Protein AF-A0A293MMD2-F1 (afdb_monomer_lite)

InterPro domains:
  IPR019359 CCDC85 family [PF10226] (5-176)
  IPR019359 CCDC85 family [PTHR13546] (6-224)

pLDDT: mean 73.17, std 25.47, range [30.36, 98.81]

Structure (mmCIF, N/CA/C/O backbone):
data_AF-A0A293MMD2-F1
#
_entry.id   AF-A0A293MMD2-F1
#
loop_
_atom_site.group_PDB
_atom_site.id
_atom_site.type_symbol
_atom_site.label_atom_id
_atom_site.label_alt_id
_atom_site.label_comp_id
_atom_site.label_asym_id
_atom_site.label_entity_id
_atom_site.label_seq_id
_atom_site.pdbx_PDB_ins_code
_atom_site.Cartn_x
_atom_site.Cartn_y
_atom_site.Cartn_z
_atom_site.occupancy
_atom_site.B_iso_or_equiv
_atom_site.auth_seq_id
_atom_site.auth_comp_id
_atom_site.auth_asym_id
_atom_site.auth_atom_id
_atom_site.pdbx_PDB_model_num
ATOM 1 N N . MET A 1 1 ? -46.384 13.472 63.138 1.00 40.94 1 MET A N 1
ATOM 2 C CA . MET A 1 1 ? -45.909 13.696 64.519 1.00 40.94 1 MET A CA 1
ATOM 3 C C . MET A 1 1 ? -46.322 12.490 65.340 1.00 40.94 1 MET A C 1
ATOM 5 O O . MET A 1 1 ? -47.515 12.234 65.428 1.00 40.94 1 MET A O 1
ATOM 9 N N . ALA A 1 2 ? -45.366 11.696 65.828 1.00 53.41 2 ALA A N 1
ATOM 10 C CA . ALA A 1 2 ? -45.675 10.599 66.744 1.00 53.41 2 ALA A CA 1
ATOM 11 C C . ALA A 1 2 ? -46.251 11.194 68.038 1.00 53.41 2 ALA A C 1
ATOM 13 O O . ALA A 1 2 ? -45.754 12.218 68.508 1.00 53.41 2 ALA A O 1
ATOM 14 N N . ALA A 1 3 ? -47.319 10.601 68.575 1.00 58.88 3 ALA A N 1
ATOM 15 C CA . ALA A 1 3 ? -47.854 11.018 69.867 1.00 58.88 3 ALA A CA 1
ATOM 16 C C . ALA A 1 3 ? -46.758 10.856 70.943 1.00 58.88 3 ALA A C 1
ATOM 18 O O . ALA A 1 3 ? -46.019 9.867 70.876 1.00 58.88 3 ALA A O 1
ATOM 19 N N . PRO A 1 4 ? -46.624 11.793 71.901 1.00 69.12 4 PRO A N 1
ATOM 20 C CA . PRO A 1 4 ? -45.629 11.684 72.963 1.00 69.12 4 PRO A CA 1
ATOM 21 C C . PRO A 1 4 ? -45.797 10.351 73.691 1.00 69.12 4 PRO A C 1
ATOM 23 O O . PRO A 1 4 ? -46.925 9.963 74.007 1.00 69.12 4 PRO A O 1
ATOM 26 N N . ARG A 1 5 ? -44.693 9.631 73.922 1.00 71.56 5 ARG A N 1
ATOM 27 C CA . ARG A 1 5 ? -44.738 8.450 74.788 1.00 71.56 5 ARG A CA 1
ATOM 28 C C . ARG A 1 5 ? -45.092 8.932 76.203 1.00 71.56 5 ARG A C 1
ATOM 30 O O . ARG A 1 5 ? -44.445 9.873 76.661 1.00 71.56 5 ARG A O 1
ATOM 37 N N . PRO A 1 6 ? -46.099 8.340 76.859 1.00 74.00 6 PRO A N 1
ATOM 38 C CA . PRO A 1 6 ? -46.444 8.680 78.229 1.00 74.00 6 PRO A CA 1
ATOM 39 C C . PRO A 1 6 ? -45.255 8.349 79.129 1.00 74.00 6 PRO A C 1
ATOM 41 O O . PRO A 1 6 ? -44.526 7.387 78.871 1.00 74.00 6 PRO A O 1
ATOM 44 N N . SER A 1 7 ? -45.026 9.187 80.134 1.00 80.19 7 SER A N 1
ATOM 45 C CA . SER A 1 7 ? -43.928 8.995 81.081 1.00 80.19 7 SER A CA 1
ATOM 46 C C . SER A 1 7 ? -44.187 7.791 81.993 1.00 80.19 7 SER A C 1
ATOM 48 O O . SER A 1 7 ? -45.337 7.411 82.219 1.00 80.19 7 SER A O 1
ATOM 50 N N . ASP A 1 8 ? -43.129 7.194 82.545 1.00 80.06 8 ASP A N 1
ATOM 51 C CA . ASP A 1 8 ? -43.247 6.000 83.397 1.00 80.06 8 ASP A CA 1
ATOM 52 C C . ASP A 1 8 ? -44.170 6.231 84.614 1.00 80.06 8 ASP A C 1
ATOM 54 O O . ASP A 1 8 ? -44.918 5.335 85.005 1.00 80.06 8 ASP A O 1
ATOM 58 N N . GLU A 1 9 ? -44.198 7.451 85.170 1.00 79.44 9 GLU A N 1
ATOM 59 C CA . GLU A 1 9 ? -45.125 7.822 86.252 1.00 79.44 9 GLU A CA 1
ATOM 60 C C . GLU A 1 9 ? -46.596 7.900 85.806 1.00 79.44 9 GLU A C 1
ATOM 62 O O . GLU A 1 9 ? -47.493 7.526 86.565 1.00 79.44 9 GLU A O 1
ATOM 67 N N . GLU A 1 10 ? -46.867 8.364 84.583 1.00 78.12 10 GLU A N 1
ATOM 68 C CA . GLU A 1 10 ? -48.221 8.408 84.013 1.00 78.12 10 GLU A CA 1
ATOM 69 C C . GLU A 1 10 ? -48.728 7.005 83.662 1.00 78.12 10 GLU A C 1
ATOM 71 O O . GLU A 1 10 ? -49.920 6.721 83.814 1.00 78.12 10 GLU A O 1
ATOM 76 N N . LEU A 1 11 ? -47.828 6.105 83.253 1.00 78.00 11 LEU A N 1
ATOM 77 C CA . LEU A 1 11 ? -48.140 4.701 82.985 1.00 78.00 11 LEU A CA 1
ATOM 78 C C . LEU A 1 11 ? -48.548 3.946 84.259 1.00 78.00 11 LEU A C 1
ATOM 80 O O . LEU A 1 11 ? -49.488 3.158 84.246 1.00 78.00 11 LEU A O 1
ATOM 84 N N . LEU A 1 12 ? -47.860 4.210 85.373 1.00 79.88 12 LEU A N 1
ATOM 85 C CA . LEU A 1 12 ? -48.124 3.560 86.662 1.00 79.88 12 LEU A CA 1
ATOM 86 C C . LEU A 1 12 ? -49.456 3.989 87.298 1.00 79.88 12 LEU A C 1
ATOM 88 O O . LEU A 1 12 ? -50.025 3.235 88.086 1.00 79.88 12 LEU A O 1
ATOM 92 N N . ARG A 1 13 ? -49.956 5.192 86.981 1.00 84.12 13 ARG A N 1
ATOM 93 C CA . ARG A 1 13 ? -51.232 5.722 87.503 1.00 84.12 13 ARG A CA 1
ATOM 94 C C . ARG A 1 13 ? -52.438 5.443 86.605 1.00 84.12 13 ARG A C 1
ATOM 96 O O . ARG A 1 13 ? -53.563 5.727 87.017 1.00 84.12 13 ARG A O 1
ATOM 103 N N . SER A 1 14 ? -52.232 4.932 85.393 1.00 82.31 14 SER A N 1
ATOM 104 C CA . SER A 1 14 ? -53.311 4.736 84.424 1.00 82.31 14 SER A CA 1
ATOM 105 C C . SER A 1 14 ? -54.013 3.378 84.590 1.00 82.31 14 SER A C 1
ATOM 107 O O . SER A 1 14 ? -53.415 2.398 85.040 1.00 82.31 14 SER A O 1
ATOM 109 N N . PRO A 1 15 ? -55.313 3.291 84.253 1.00 87.19 15 PRO A N 1
ATOM 110 C CA . PRO A 1 15 ? -56.065 2.051 84.358 1.00 87.19 15 PRO A CA 1
ATOM 111 C C . PRO A 1 15 ? -55.555 1.002 83.347 1.00 87.19 15 PRO A C 1
ATOM 113 O O . PRO A 1 15 ? -55.168 1.357 82.227 1.00 87.19 15 PRO A O 1
ATOM 116 N N . PRO A 1 16 ? -55.617 -0.304 83.677 1.00 86.81 16 PRO A N 1
ATOM 117 C CA . PRO A 1 16 ? -55.062 -1.376 82.843 1.00 86.81 16 PRO A CA 1
ATOM 118 C C . PRO A 1 16 ? -55.540 -1.360 81.382 1.00 86.81 16 PRO A C 1
ATOM 120 O O . PRO A 1 16 ? -54.784 -1.704 80.474 1.00 86.81 16 PRO A O 1
ATOM 123 N N . GLN A 1 17 ? -56.785 -0.939 81.128 1.00 89.06 17 GLN A N 1
ATOM 124 C CA . GLN A 1 17 ? -57.348 -0.878 79.778 1.00 89.06 17 GLN A CA 1
ATOM 125 C C . GLN A 1 17 ? -56.687 0.192 78.902 1.00 89.06 17 GLN A C 1
ATOM 127 O O . GLN A 1 17 ? -56.569 -0.006 77.694 1.00 89.06 17 GLN A O 1
ATOM 132 N N . GLU A 1 18 ? -56.269 1.323 79.472 1.00 85.94 18 GLU A N 1
ATOM 133 C CA . GLU A 1 18 ? -55.553 2.352 78.715 1.00 85.94 18 GLU A CA 1
ATOM 134 C C . GLU A 1 18 ? -54.151 1.870 78.371 1.00 85.94 18 GLU A C 1
ATOM 136 O O . GLU A 1 18 ? -53.753 1.942 77.210 1.00 85.94 18 GLU A O 1
ATOM 141 N N . MET A 1 19 ? -53.452 1.278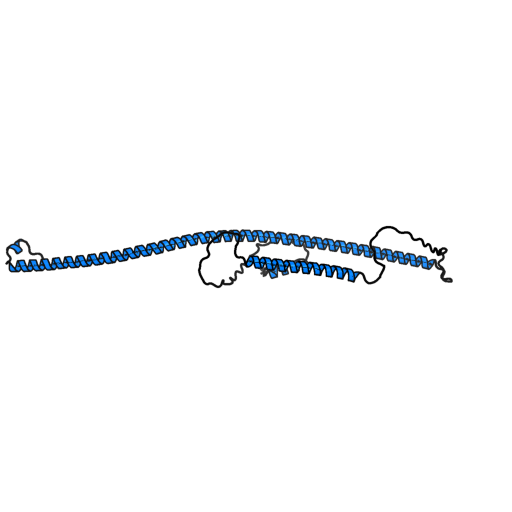 79.337 1.00 84.25 19 MET A N 1
ATOM 142 C CA . MET A 1 19 ? -52.116 0.715 79.154 1.00 84.25 19 MET A CA 1
ATOM 143 C C . MET A 1 19 ? -52.080 -0.334 78.024 1.00 84.25 19 MET A C 1
ATOM 145 O O . MET A 1 19 ? -51.191 -0.300 77.173 1.00 84.25 19 MET A O 1
ATOM 149 N N . LEU A 1 20 ? -53.111 -1.185 77.924 1.00 89.06 20 LEU A N 1
ATOM 150 C CA . LEU A 1 20 ? -53.289 -2.126 76.808 1.00 89.06 20 LEU A CA 1
ATOM 151 C C . LEU A 1 20 ? -53.502 -1.431 75.451 1.00 89.06 20 LEU A C 1
ATOM 153 O O . LEU A 1 20 ? -52.976 -1.888 74.438 1.00 89.06 20 LEU A O 1
ATOM 157 N N . ARG A 1 21 ? -54.239 -0.311 75.395 1.00 89.56 21 ARG A N 1
ATOM 158 C CA . ARG A 1 21 ? -54.405 0.461 74.146 1.00 89.56 21 ARG A CA 1
ATOM 159 C C . ARG A 1 21 ? -53.087 1.083 73.689 1.00 89.56 21 ARG A C 1
ATOM 161 O O . ARG A 1 21 ? -52.803 1.074 72.492 1.00 89.56 21 ARG A O 1
ATOM 168 N N . TRP A 1 22 ? -52.292 1.616 74.619 1.00 88.75 22 TRP A N 1
ATOM 169 C CA . TRP A 1 22 ? -50.961 2.152 74.319 1.00 88.75 22 TRP A CA 1
ATOM 170 C C . TRP A 1 22 ? -50.009 1.055 73.843 1.00 88.75 22 TRP A C 1
ATOM 172 O O . TRP A 1 22 ? -49.315 1.269 72.850 1.00 88.75 22 TRP A O 1
ATOM 182 N N . LEU A 1 23 ? -50.038 -0.122 74.479 1.00 88.81 23 LEU A N 1
ATOM 183 C CA . LEU A 1 23 ? -49.269 -1.295 74.058 1.00 88.81 23 LEU A CA 1
ATOM 184 C C . LEU A 1 23 ? -49.627 -1.708 72.625 1.00 88.81 23 LEU A C 1
ATOM 186 O O . LEU A 1 23 ? -48.752 -1.699 71.767 1.00 88.81 23 LEU A O 1
ATOM 190 N N . HIS A 1 24 ? -50.906 -1.966 72.328 1.00 92.69 24 HIS A N 1
ATOM 191 C CA . HIS A 1 24 ? -51.331 -2.361 70.979 1.00 92.69 24 HIS A CA 1
ATOM 192 C C . HIS A 1 24 ? -50.992 -1.299 69.923 1.00 92.69 24 HIS A C 1
ATOM 194 O O . HIS A 1 24 ? -50.618 -1.627 68.798 1.00 92.69 24 HIS A O 1
ATOM 200 N N . LYS A 1 25 ? -51.096 -0.007 70.268 1.00 91.44 25 LYS A N 1
ATOM 201 C CA . LYS A 1 25 ? -50.702 1.085 69.368 1.00 91.44 25 LYS A CA 1
ATOM 202 C C . LYS A 1 25 ? -49.192 1.098 69.123 1.00 91.44 25 LYS A C 1
ATOM 204 O O . LYS A 1 25 ? -48.770 1.285 67.985 1.00 91.44 25 LYS A O 1
ATOM 209 N N . ALA A 1 26 ? -48.387 0.893 70.164 1.00 89.62 26 ALA A N 1
ATOM 210 C CA . ALA A 1 26 ? -46.936 0.805 70.049 1.00 89.62 26 ALA A CA 1
ATOM 211 C C . ALA A 1 26 ? -46.501 -0.434 69.250 1.00 89.62 26 ALA A C 1
ATOM 213 O O . ALA A 1 26 ? -45.615 -0.322 68.410 1.00 89.62 26 ALA A O 1
ATOM 214 N N . GLU A 1 27 ? -47.147 -1.584 69.451 1.00 94.50 27 GLU A N 1
ATOM 215 C CA . GLU A 1 27 ? -46.925 -2.809 68.672 1.00 94.50 27 GLU A CA 1
ATOM 216 C C . GLU A 1 27 ? -47.276 -2.612 67.193 1.00 94.50 27 GLU A C 1
ATOM 218 O O . GLU A 1 27 ? -46.492 -2.989 66.323 1.00 94.50 27 GLU A O 1
ATOM 223 N N . ALA A 1 28 ? -48.400 -1.952 66.892 1.00 94.31 28 ALA A N 1
ATOM 224 C CA . ALA A 1 28 ? -48.796 -1.632 65.522 1.00 94.31 28 ALA A CA 1
ATOM 225 C C . ALA A 1 28 ? -47.815 -0.663 64.834 1.00 94.31 28 ALA A C 1
ATOM 227 O O . ALA A 1 28 ? -47.444 -0.873 63.679 1.00 94.31 28 ALA A O 1
ATOM 228 N N . GLU A 1 29 ? -47.357 0.378 65.538 1.00 93.75 29 GLU A N 1
ATOM 229 C CA . GLU A 1 29 ? -46.327 1.301 65.039 1.00 93.75 29 GLU A CA 1
ATOM 230 C C . GLU A 1 29 ? -44.986 0.581 64.819 1.00 93.75 29 GLU A C 1
ATOM 232 O O . GLU A 1 29 ? -44.337 0.794 63.796 1.00 93.75 29 GLU A O 1
ATOM 237 N N . ASN A 1 30 ? -44.583 -0.312 65.728 1.00 95.19 30 ASN A N 1
ATOM 238 C CA . ASN A 1 30 ? -43.344 -1.083 65.605 1.00 95.19 30 ASN A CA 1
ATOM 239 C C . ASN A 1 30 ? -43.403 -2.055 64.413 1.00 95.19 30 ASN A C 1
ATOM 241 O O . ASN A 1 30 ? -42.480 -2.103 63.600 1.00 95.19 30 ASN A O 1
ATOM 245 N N . LEU A 1 31 ? -44.537 -2.744 64.235 1.00 95.81 31 LEU A N 1
ATOM 246 C CA . LEU A 1 31 ? -44.784 -3.596 63.072 1.00 95.81 31 LEU A CA 1
ATOM 247 C C . LEU A 1 31 ? -44.725 -2.790 61.768 1.00 95.81 31 LEU A C 1
ATOM 249 O O . LEU A 1 31 ? -44.081 -3.215 60.810 1.00 95.81 31 LEU A O 1
ATOM 253 N N . LYS A 1 32 ? -45.337 -1.601 61.740 1.00 95.94 32 LYS A N 1
ATOM 254 C CA . LYS A 1 32 ? -45.291 -0.703 60.582 1.00 95.94 32 LYS A CA 1
ATOM 255 C C . LYS A 1 32 ? -43.860 -0.271 60.256 1.00 95.94 32 LYS A C 1
ATOM 257 O O . LYS A 1 32 ? -43.449 -0.386 59.106 1.00 95.94 32 LYS A O 1
ATOM 262 N N . VAL A 1 33 ? -43.083 0.164 61.250 1.00 96.12 33 VAL A N 1
ATOM 263 C CA . VAL A 1 33 ? -41.674 0.551 61.055 1.00 96.12 33 VAL A CA 1
ATOM 264 C C . VAL A 1 33 ? -40.847 -0.626 60.535 1.00 96.12 33 VAL A C 1
ATOM 266 O O . VAL A 1 33 ? -40.056 -0.448 59.609 1.00 96.12 33 VAL A O 1
ATOM 269 N N . MET A 1 34 ? -41.052 -1.836 61.065 1.00 96.06 34 MET A N 1
ATOM 270 C CA . MET A 1 34 ? -40.409 -3.046 60.543 1.00 96.06 34 MET A CA 1
ATOM 271 C C . MET A 1 34 ? -40.773 -3.310 59.076 1.00 96.06 34 MET A C 1
ATOM 273 O O . MET A 1 34 ? -39.891 -3.622 58.272 1.00 96.06 34 MET A O 1
ATOM 277 N N . MET A 1 35 ? -42.049 -3.175 58.707 1.00 96.56 35 MET A N 1
ATOM 278 C CA . MET A 1 35 ? -42.507 -3.361 57.327 1.00 96.56 35 MET A CA 1
ATOM 279 C C . MET A 1 35 ? -41.923 -2.304 56.382 1.00 96.56 35 MET A C 1
ATOM 281 O O . MET A 1 35 ? -41.425 -2.661 55.310 1.00 96.56 35 MET A O 1
ATOM 285 N N . ASP A 1 36 ? -41.926 -1.034 56.791 1.00 96.81 36 ASP A N 1
ATOM 286 C CA . ASP A 1 36 ? -41.368 0.088 56.031 1.00 96.81 36 ASP A CA 1
ATOM 287 C C . ASP A 1 36 ? -39.849 -0.073 55.849 1.00 96.81 36 ASP A C 1
ATOM 289 O O . ASP A 1 36 ? -39.329 0.093 54.742 1.00 96.81 36 ASP A O 1
ATOM 293 N N . HIS A 1 37 ? -39.132 -0.492 56.897 1.00 97.44 37 HIS A N 1
ATOM 294 C CA . HIS A 1 37 ? -37.705 -0.808 56.818 1.00 97.44 37 HIS A CA 1
ATOM 295 C C . HIS A 1 37 ? -37.434 -1.984 55.867 1.00 97.44 37 HIS A C 1
ATOM 297 O O . HIS A 1 37 ? -36.556 -1.902 55.007 1.00 97.44 37 HIS A O 1
ATOM 303 N N . GLY A 1 38 ? -38.225 -3.059 55.950 1.00 97.50 38 GLY A N 1
ATOM 304 C CA . GLY A 1 38 ? -38.121 -4.198 55.037 1.00 97.50 38 GLY A CA 1
ATOM 305 C C . GLY A 1 38 ? -38.420 -3.828 53.579 1.00 97.50 38 GLY A C 1
ATOM 306 O O . GLY A 1 38 ? -37.786 -4.351 52.660 1.00 97.50 38 GLY A O 1
ATOM 307 N N . ALA A 1 39 ? -39.360 -2.911 53.340 1.00 97.50 39 ALA A N 1
ATOM 308 C CA . ALA A 1 39 ? -39.636 -2.370 52.011 1.00 97.50 39 ALA A CA 1
ATOM 309 C C . ALA A 1 39 ? -38.473 -1.514 51.489 1.00 97.50 39 ALA A C 1
ATOM 311 O O . ALA A 1 39 ? -38.038 -1.709 50.352 1.00 97.50 39 ALA A O 1
ATOM 312 N N . MET A 1 40 ? -37.921 -0.637 52.331 1.00 97.94 40 MET A N 1
ATOM 313 C CA . MET A 1 40 ? -36.757 0.183 51.996 1.00 97.94 40 MET A CA 1
ATOM 314 C C . MET A 1 40 ? -35.540 -0.683 51.651 1.00 97.94 40 MET A C 1
ATOM 316 O O . MET A 1 40 ? -34.911 -0.466 50.618 1.00 97.94 40 MET A O 1
ATOM 320 N N . MET A 1 41 ? -35.244 -1.707 52.455 1.00 98.06 41 MET A N 1
ATOM 321 C CA . MET A 1 41 ? -34.119 -2.615 52.205 1.00 98.06 41 MET A CA 1
ATOM 322 C C . MET A 1 41 ? -34.276 -3.390 50.894 1.00 98.06 41 MET A C 1
ATOM 324 O O . MET A 1 41 ? -33.311 -3.533 50.141 1.00 98.06 41 MET A O 1
ATOM 328 N N . ARG A 1 42 ? -35.493 -3.844 50.565 1.00 98.19 42 ARG A N 1
ATOM 329 C CA . ARG A 1 42 ? -35.767 -4.473 49.263 1.00 98.19 42 ARG A CA 1
ATOM 330 C C . ARG A 1 42 ? -35.515 -3.514 48.101 1.00 98.19 42 ARG A C 1
ATOM 332 O O . ARG A 1 42 ? -34.924 -3.925 47.105 1.00 98.19 42 ARG A O 1
ATOM 339 N N . GLU A 1 43 ? -35.913 -2.252 48.228 1.00 97.94 43 GLU A N 1
ATOM 340 C CA . GLU A 1 43 ? -35.687 -1.244 47.188 1.00 97.94 43 GLU A CA 1
ATOM 341 C C . GLU A 1 43 ? -34.201 -0.890 47.028 1.00 97.94 43 GLU A C 1
ATOM 343 O O . GLU A 1 43 ? -33.712 -0.810 45.900 1.00 97.94 43 GLU A O 1
ATOM 348 N N . VAL A 1 44 ? -33.457 -0.747 48.130 1.00 98.19 44 VAL A N 1
ATOM 349 C CA . VAL A 1 44 ? -31.999 -0.537 48.097 1.00 98.19 44 VAL A CA 1
ATOM 350 C C . VAL A 1 44 ? -31.309 -1.703 47.391 1.00 98.19 44 VAL A C 1
ATOM 352 O O . VAL A 1 44 ? -30.520 -1.480 46.473 1.00 98.19 44 VAL A O 1
ATOM 355 N N . ASN A 1 45 ? -31.659 -2.943 47.740 1.00 98.38 45 ASN A N 1
ATOM 356 C CA . ASN A 1 45 ? -31.108 -4.131 47.088 1.00 98.38 45 ASN A CA 1
ATOM 357 C C . ASN A 1 45 ? -31.457 -4.184 45.596 1.00 98.38 45 ASN A C 1
ATOM 359 O O . ASN A 1 45 ? -30.600 -4.517 44.778 1.00 98.38 45 ASN A O 1
ATOM 363 N N . ARG A 1 46 ? -32.685 -3.810 45.217 1.00 98.44 46 ARG A N 1
ATOM 364 C CA . ARG A 1 46 ? -33.100 -3.744 43.809 1.00 98.44 46 ARG A CA 1
ATOM 365 C C . ARG A 1 46 ? -32.256 -2.738 43.025 1.00 98.44 46 ARG A C 1
ATOM 367 O O . ARG A 1 46 ? -31.749 -3.079 41.960 1.00 98.44 46 ARG A O 1
ATOM 374 N N . ARG A 1 47 ? -32.064 -1.524 43.551 1.00 98.44 47 ARG A N 1
ATOM 375 C CA . ARG A 1 47 ? -31.226 -0.491 42.910 1.00 98.44 47 ARG A CA 1
ATOM 376 C C . ARG A 1 47 ? -29.762 -0.906 42.830 1.00 98.44 47 ARG A C 1
ATOM 378 O O . ARG A 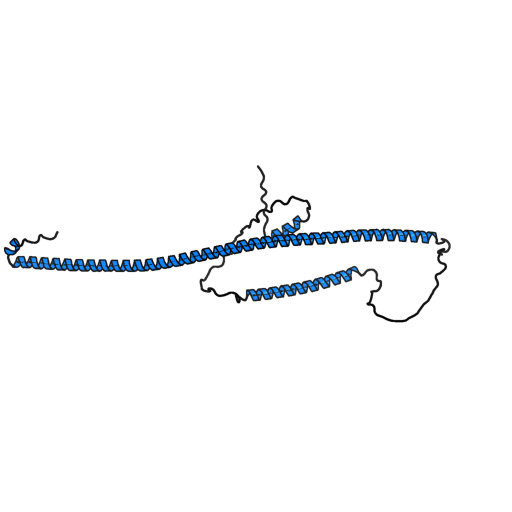1 47 ? -29.142 -0.735 41.786 1.00 98.44 47 ARG A O 1
ATOM 385 N N . MET A 1 48 ? -29.238 -1.510 43.896 1.00 98.50 48 MET A N 1
ATOM 386 C CA . MET A 1 48 ? -27.880 -2.052 43.924 1.00 98.50 48 MET A CA 1
ATOM 387 C C . MET A 1 48 ? -27.666 -3.063 42.792 1.00 98.50 48 MET A C 1
ATOM 389 O O . MET A 1 48 ? -26.683 -2.969 42.064 1.00 98.50 48 MET A O 1
ATOM 393 N N . GLN A 1 49 ? -28.606 -3.994 42.592 1.00 98.44 49 GLN A N 1
ATOM 394 C CA . GLN A 1 49 ? -28.513 -4.981 41.512 1.00 98.44 49 GLN A CA 1
ATOM 395 C C . GLN A 1 49 ? -28.526 -4.331 40.125 1.00 98.44 49 GLN A C 1
ATOM 397 O O . GLN A 1 49 ? -27.736 -4.722 39.269 1.00 98.44 49 GLN A O 1
ATOM 402 N N . VAL A 1 50 ? -29.359 -3.308 39.907 1.00 98.44 50 VAL A N 1
ATOM 403 C CA . VAL A 1 50 ? -29.372 -2.559 38.638 1.00 98.44 50 VAL A CA 1
ATOM 404 C C . VAL A 1 50 ? -28.014 -1.905 38.374 1.00 98.44 50 VAL A C 1
ATOM 406 O O . VAL A 1 50 ? -27.447 -2.110 37.303 1.00 98.44 50 VAL A O 1
ATOM 409 N N . HIS A 1 51 ? -27.445 -1.198 39.354 1.00 98.50 51 HIS A N 1
ATOM 410 C CA . HIS A 1 51 ? -26.131 -0.566 39.196 1.00 98.50 51 HIS A CA 1
ATOM 411 C C . HIS A 1 51 ? -25.009 -1.582 38.970 1.00 98.50 51 HIS A C 1
ATOM 413 O O . HIS A 1 51 ? -24.110 -1.337 38.171 1.00 98.50 51 HIS A O 1
ATOM 419 N N . LEU A 1 52 ? -25.062 -2.751 39.616 1.00 98.69 52 LEU A N 1
ATOM 420 C CA . LEU A 1 52 ? -24.092 -3.818 39.361 1.00 98.69 52 LEU A CA 1
ATOM 421 C C . LEU A 1 52 ? -24.164 -4.332 37.919 1.00 98.69 52 LEU A C 1
ATOM 423 O O . LEU A 1 52 ? -23.120 -4.605 37.325 1.00 98.69 52 LEU A O 1
ATOM 427 N N . MET A 1 53 ? -25.364 -4.452 37.346 1.00 98.44 53 MET A N 1
ATOM 428 C CA . MET A 1 53 ? -25.525 -4.846 35.943 1.00 98.44 53 MET A CA 1
ATOM 429 C C . MET A 1 53 ? -25.024 -3.763 34.989 1.00 98.44 53 MET A C 1
ATOM 431 O O . MET A 1 53 ? -24.331 -4.074 34.023 1.00 98.44 53 MET A O 1
ATOM 435 N N . GLU A 1 54 ? -25.299 -2.498 35.291 1.00 98.50 54 GLU A N 1
ATOM 436 C CA . GLU A 1 54 ? -24.807 -1.365 34.509 1.00 98.50 54 GLU A CA 1
ATOM 437 C C . GLU A 1 54 ? -23.274 -1.293 34.519 1.00 98.50 54 GLU A C 1
ATOM 439 O O . GLU A 1 54 ? -22.656 -1.184 33.464 1.00 98.50 54 GLU A O 1
ATOM 444 N N . ILE A 1 55 ? -22.640 -1.469 35.685 1.00 98.62 55 ILE A N 1
ATOM 445 C CA . ILE A 1 55 ? -21.175 -1.521 35.804 1.00 98.62 55 ILE A CA 1
ATOM 446 C C . ILE A 1 55 ? -20.591 -2.649 34.945 1.00 98.62 55 ILE A C 1
ATOM 448 O O . ILE A 1 55 ? -19.564 -2.451 34.298 1.00 98.62 55 ILE A O 1
ATOM 452 N N . ARG A 1 56 ? -21.221 -3.830 34.924 1.00 98.69 56 ARG A N 1
ATOM 453 C CA . ARG A 1 56 ? -20.766 -4.956 34.088 1.00 98.69 56 ARG A CA 1
ATOM 454 C C . ARG A 1 56 ? -20.885 -4.630 32.600 1.00 98.69 56 ARG A C 1
ATOM 456 O O . ARG A 1 56 ? -19.906 -4.779 31.879 1.00 98.69 56 ARG A O 1
ATOM 463 N N . SER A 1 57 ? -22.027 -4.099 32.168 1.00 98.56 57 SER A N 1
ATOM 464 C CA . SER A 1 57 ? -22.245 -3.712 30.770 1.00 98.56 57 SER A CA 1
ATOM 465 C C . SER A 1 57 ? -21.278 -2.613 30.312 1.00 98.56 57 SER A C 1
ATOM 467 O O . SER A 1 57 ? -20.687 -2.713 29.238 1.00 98.56 57 SER A O 1
ATOM 469 N N . LEU A 1 58 ? -21.034 -1.596 31.145 1.00 98.69 58 LEU A N 1
ATOM 470 C CA . LEU A 1 58 ? -20.067 -0.538 30.840 1.00 98.69 58 LEU A CA 1
ATOM 471 C C . LEU A 1 58 ? -18.633 -1.072 30.736 1.00 98.69 58 LEU A C 1
ATOM 473 O O . LEU A 1 58 ? -17.871 -0.595 29.896 1.00 98.69 58 LEU A O 1
ATOM 477 N N . ARG A 1 59 ? -18.261 -2.071 31.547 1.00 98.62 59 ARG A N 1
ATOM 478 C CA . ARG A 1 59 ? -16.955 -2.739 31.426 1.00 98.62 59 ARG A CA 1
ATOM 479 C C . ARG A 1 59 ? -16.809 -3.452 30.085 1.00 98.62 59 ARG A C 1
ATOM 481 O O . ARG A 1 59 ? -15.806 -3.231 29.419 1.00 98.62 59 ARG A O 1
ATOM 488 N N . GLU A 1 60 ? -17.814 -4.211 29.655 1.00 98.69 60 GLU A N 1
ATOM 489 C CA . GLU A 1 60 ? -17.795 -4.908 28.359 1.00 98.69 60 GLU A CA 1
ATOM 490 C C . GLU A 1 60 ? -17.660 -3.933 27.178 1.00 98.69 60 GLU A C 1
ATOM 492 O O . GLU A 1 60 ? -16.882 -4.165 26.248 1.00 98.69 60 GLU A O 1
ATOM 497 N N . VAL A 1 61 ? -18.385 -2.809 27.221 1.00 98.62 61 VAL A N 1
ATOM 498 C CA . VAL A 1 61 ? -18.275 -1.754 26.202 1.00 98.62 61 VAL A CA 1
ATOM 499 C C . VAL A 1 61 ? -16.879 -1.136 26.207 1.00 98.62 61 VAL A C 1
ATOM 501 O O . VAL A 1 61 ? -16.294 -0.943 25.144 1.00 98.62 61 VAL A O 1
ATOM 504 N N . ASN A 1 62 ? -16.321 -0.851 27.383 1.00 98.69 62 ASN A N 1
ATOM 505 C CA . ASN A 1 62 ? -14.984 -0.277 27.497 1.00 98.69 62 ASN A CA 1
ATOM 506 C C . ASN A 1 62 ? -13.899 -1.234 26.976 1.00 98.69 62 ASN A C 1
ATOM 508 O O . ASN A 1 62 ? -13.040 -0.818 26.206 1.00 98.69 62 ASN A O 1
ATOM 512 N N . GLU A 1 63 ? -13.965 -2.521 27.320 1.00 98.75 63 GLU A N 1
ATOM 513 C CA . GLU A 1 63 ? -13.050 -3.545 26.793 1.00 98.75 63 GLU A CA 1
ATOM 514 C C . GLU A 1 63 ? -13.141 -3.656 25.268 1.00 98.75 63 GLU A C 1
ATOM 516 O O . GLU A 1 63 ? -12.129 -3.808 24.582 1.00 98.75 63 GLU A O 1
ATOM 521 N N . ARG A 1 64 ? -14.351 -3.538 24.711 1.00 98.69 64 ARG A N 1
ATOM 522 C CA . ARG A 1 64 ? -14.536 -3.494 23.261 1.00 98.69 64 ARG A CA 1
ATOM 523 C C . ARG A 1 64 ? -13.890 -2.266 22.634 1.00 98.69 64 ARG A C 1
ATOM 525 O O . ARG A 1 64 ? -13.159 -2.417 21.666 1.00 98.69 64 ARG A O 1
ATOM 532 N N . LEU A 1 65 ? -14.108 -1.083 23.200 1.00 98.81 65 LEU A N 1
ATOM 533 C CA . LEU A 1 65 ? -13.482 0.146 22.710 1.00 98.81 65 LEU A CA 1
ATOM 534 C C . LEU A 1 65 ? -11.955 0.106 22.819 1.00 98.81 65 LEU A C 1
ATOM 536 O O . LEU A 1 65 ? -11.269 0.674 21.972 1.00 98.81 65 LEU A O 1
ATOM 540 N N . GLN A 1 66 ? -11.412 -0.562 23.838 1.00 98.81 66 GLN A N 1
ATOM 541 C CA . GLN A 1 66 ? -9.972 -0.771 23.976 1.00 98.81 66 GLN A CA 1
ATOM 542 C C . GLN A 1 66 ? -9.418 -1.659 22.860 1.00 98.81 66 GLN A C 1
ATOM 544 O O . GLN A 1 66 ? -8.424 -1.273 22.251 1.00 98.81 66 GLN A O 1
ATOM 549 N N . ARG A 1 67 ? -10.090 -2.774 22.542 1.00 98.69 67 ARG A N 1
ATOM 550 C CA . ARG A 1 67 ? -9.731 -3.628 21.396 1.00 98.69 67 ARG A CA 1
ATOM 551 C C . ARG A 1 67 ? -9.813 -2.868 20.076 1.00 98.69 67 ARG A C 1
ATOM 553 O O . ARG A 1 67 ? -8.836 -2.837 19.343 1.00 98.69 67 ARG A O 1
ATOM 560 N N . ASP A 1 68 ? -10.916 -2.162 19.829 1.00 98.69 68 ASP A N 1
ATOM 561 C CA . ASP A 1 68 ? -11.080 -1.350 18.616 1.00 98.69 68 ASP A CA 1
ATOM 562 C C . ASP A 1 68 ? -9.979 -0.266 18.527 1.00 98.69 68 ASP A C 1
ATOM 564 O O . ASP A 1 68 ? -9.459 0.033 17.455 1.00 98.69 68 ASP A O 1
ATOM 568 N N . SER A 1 69 ? -9.571 0.314 19.662 1.00 98.69 69 SER A N 1
ATOM 569 C CA . SER A 1 69 ? -8.477 1.296 19.716 1.00 98.69 69 SER A CA 1
ATOM 570 C C . SER A 1 69 ? -7.106 0.684 19.428 1.00 98.69 69 SER A C 1
ATOM 572 O O . SER A 1 69 ? -6.246 1.370 18.876 1.00 98.69 69 SER A O 1
ATOM 574 N N . GLU A 1 70 ? -6.874 -0.563 19.829 1.00 98.75 70 GLU A N 1
ATOM 575 C CA . GLU A 1 70 ? -5.654 -1.310 19.517 1.00 98.75 70 GLU A CA 1
ATOM 576 C C . GLU A 1 70 ? -5.608 -1.673 18.029 1.00 98.75 70 GLU A C 1
ATOM 578 O O . GLU A 1 70 ? -4.651 -1.307 17.350 1.00 98.75 70 GLU A O 1
ATOM 583 N N . GLU A 1 71 ? -6.701 -2.210 17.483 1.00 98.62 71 GLU A N 1
ATOM 584 C CA . GLU A 1 71 ? -6.835 -2.502 16.049 1.00 98.62 71 GLU A CA 1
ATOM 585 C C . GLU A 1 71 ? -6.617 -1.251 15.181 1.00 98.62 71 GLU A C 1
ATOM 587 O O . GLU A 1 71 ? -5.947 -1.301 14.148 1.00 98.62 71 GLU A O 1
ATOM 592 N N . LEU A 1 72 ? -7.130 -0.090 15.609 1.00 98.75 72 LEU A N 1
ATOM 593 C CA . LEU A 1 72 ? -6.889 1.174 14.909 1.00 98.75 72 LEU A CA 1
ATOM 594 C C . LEU A 1 72 ? -5.410 1.585 14.926 1.00 98.75 72 LEU A C 1
ATOM 596 O O . LEU A 1 72 ? -4.937 2.164 13.944 1.00 98.75 72 LEU A O 1
ATOM 600 N N . ARG A 1 73 ? -4.670 1.301 16.005 1.00 98.62 73 ARG A N 1
ATOM 601 C CA . ARG A 1 73 ? -3.226 1.586 16.073 1.00 98.62 73 ARG A CA 1
ATOM 602 C C . ARG A 1 73 ? -2.452 0.676 15.129 1.00 98.62 73 ARG A C 1
ATOM 604 O O . ARG A 1 73 ? -1.611 1.177 14.385 1.00 98.62 73 ARG A O 1
ATOM 611 N N . ASP A 1 74 ? -2.786 -0.608 15.093 1.00 98.62 74 ASP A N 1
ATOM 612 C CA . ASP A 1 74 ? -2.156 -1.573 14.190 1.00 98.62 74 ASP A CA 1
ATOM 613 C C . ASP A 1 74 ? -2.416 -1.216 12.725 1.00 98.62 74 ASP A C 1
ATOM 615 O O . ASP A 1 74 ? -1.496 -1.197 11.901 1.00 98.62 74 ASP A O 1
ATOM 619 N N . LEU A 1 75 ? -3.650 -0.812 12.409 1.00 98.69 75 LEU A N 1
ATOM 620 C CA . LEU A 1 75 ? -3.996 -0.325 11.079 1.00 98.69 75 LEU A CA 1
ATOM 621 C C . LEU A 1 75 ? -3.202 0.936 10.705 1.00 98.69 75 LEU A C 1
ATOM 623 O O . LEU A 1 75 ? -2.740 1.052 9.569 1.00 98.69 75 LEU A O 1
ATOM 627 N N . CYS A 1 76 ? -3.012 1.875 11.638 1.00 98.56 76 CYS A N 1
ATOM 628 C CA . CYS A 1 76 ? -2.173 3.052 11.391 1.00 98.56 76 CYS A CA 1
ATOM 629 C C . CYS A 1 76 ? -0.735 2.652 11.038 1.00 98.56 76 CYS A C 1
ATOM 631 O O . CYS A 1 76 ? -0.199 3.155 10.049 1.00 98.56 76 CYS A O 1
ATOM 633 N N . CYS A 1 77 ? -0.139 1.722 11.790 1.00 98.56 77 CYS A N 1
ATOM 634 C CA . CYS A 1 77 ? 1.202 1.201 11.517 1.00 98.56 77 CYS A CA 1
ATOM 635 C C . CYS A 1 77 ? 1.288 0.564 10.120 1.00 98.56 77 CYS A C 1
ATOM 637 O O . CYS A 1 77 ? 2.170 0.913 9.333 1.00 98.56 77 CYS A O 1
ATOM 639 N N . PHE A 1 78 ? 0.328 -0.298 9.773 1.00 98.25 78 PHE A N 1
ATOM 640 C CA . PHE A 1 78 ? 0.260 -0.943 8.461 1.00 98.25 78 PHE A CA 1
ATOM 641 C C . PHE A 1 78 ? 0.180 0.073 7.309 1.00 98.25 78 PHE A C 1
ATOM 643 O O . PHE A 1 78 ? 0.929 -0.012 6.331 1.00 98.25 78 PHE A O 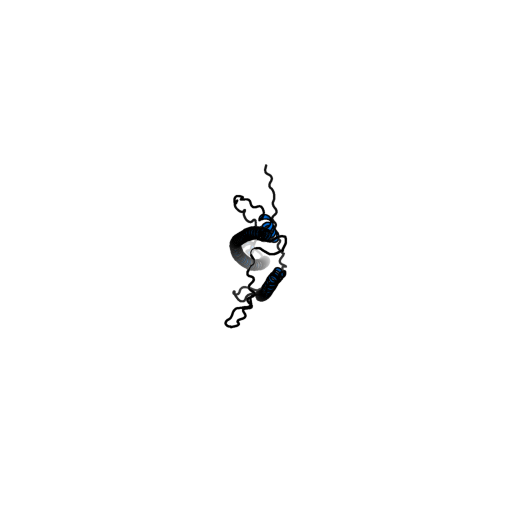1
ATOM 650 N N . LEU A 1 79 ? -0.697 1.075 7.427 1.00 98.44 79 LEU A N 1
ATOM 651 C CA . LEU A 1 79 ? -0.847 2.119 6.410 1.00 98.44 79 LEU A CA 1
ATOM 652 C C . LEU A 1 79 ? 0.406 2.990 6.287 1.00 98.44 79 LEU A C 1
ATOM 654 O O . LEU A 1 79 ? 0.742 3.437 5.186 1.00 98.44 79 LEU A O 1
ATOM 658 N N . ASP A 1 80 ? 1.115 3.234 7.388 1.00 98.38 80 ASP A N 1
ATOM 659 C CA . ASP A 1 80 ? 2.375 3.967 7.359 1.00 98.38 80 ASP A CA 1
ATOM 660 C C . ASP A 1 80 ? 3.485 3.195 6.643 1.00 98.38 80 ASP A C 1
ATOM 662 O O . ASP A 1 80 ? 4.224 3.789 5.844 1.00 98.38 80 ASP A O 1
ATOM 666 N N . ASP A 1 81 ? 3.565 1.884 6.851 1.00 98.50 81 ASP A N 1
ATOM 667 C CA . ASP A 1 81 ? 4.484 1.010 6.126 1.00 98.50 81 ASP A CA 1
ATOM 668 C C . ASP A 1 81 ? 4.173 0.989 4.631 1.00 98.50 81 ASP A C 1
ATOM 670 O O . ASP A 1 81 ? 5.068 1.177 3.800 1.00 98.50 81 ASP A O 1
ATOM 674 N N . ASP A 1 82 ? 2.903 0.847 4.260 1.00 98.44 82 ASP A N 1
ATOM 675 C CA . ASP A 1 82 ? 2.483 0.874 2.860 1.00 98.44 82 ASP A CA 1
ATOM 676 C C . ASP A 1 82 ? 2.736 2.237 2.211 1.00 98.44 82 ASP A C 1
ATOM 678 O O . ASP A 1 82 ? 3.247 2.319 1.088 1.00 98.44 82 ASP A O 1
ATOM 682 N N . ARG A 1 83 ? 2.517 3.331 2.945 1.00 98.25 83 ARG A N 1
ATOM 683 C CA . ARG A 1 83 ? 2.896 4.679 2.510 1.00 98.25 83 ARG A CA 1
ATOM 684 C C . ARG A 1 83 ? 4.405 4.786 2.269 1.00 98.25 83 ARG A C 1
ATOM 686 O O . ARG A 1 83 ? 4.836 5.407 1.290 1.00 98.25 83 ARG A O 1
ATOM 693 N N . GLN A 1 84 ? 5.238 4.197 3.130 1.00 98.31 84 GLN A N 1
ATOM 694 C CA . GLN A 1 84 ? 6.690 4.159 2.937 1.00 98.31 84 GLN A CA 1
ATOM 695 C C . GLN A 1 84 ? 7.097 3.308 1.726 1.00 98.31 84 GLN A C 1
ATOM 697 O O . GLN A 1 84 ? 7.937 3.755 0.935 1.00 98.31 84 GLN A O 1
ATOM 702 N N . LYS A 1 85 ? 6.490 2.130 1.538 1.00 98.31 85 LYS A N 1
ATOM 703 C CA . LYS A 1 85 ? 6.704 1.269 0.362 1.00 98.31 85 LYS A CA 1
ATOM 704 C C . LYS A 1 85 ? 6.323 1.999 -0.927 1.00 98.31 85 LYS A C 1
ATOM 706 O O . LYS A 1 85 ? 7.126 2.033 -1.858 1.00 98.31 85 LYS A O 1
ATOM 711 N N . GLY A 1 86 ? 5.176 2.680 -0.947 1.00 97.31 86 GLY A N 1
ATOM 712 C CA . GLY A 1 86 ? 4.730 3.499 -2.075 1.00 97.31 86 GLY A CA 1
ATOM 713 C C . GLY A 1 86 ? 5.738 4.590 -2.444 1.00 97.31 86 GLY A C 1
ATOM 714 O O . GLY A 1 86 ? 6.080 4.749 -3.616 1.00 97.31 86 GLY A O 1
ATOM 715 N N . ARG A 1 87 ? 6.314 5.286 -1.451 1.00 98.25 87 ARG A N 1
ATOM 716 C CA . ARG A 1 87 ? 7.383 6.276 -1.688 1.00 98.25 87 ARG A CA 1
ATOM 717 C C . ARG A 1 87 ? 8.652 5.656 -2.277 1.00 98.25 87 ARG A C 1
ATOM 719 O O . ARG A 1 87 ? 9.251 6.262 -3.166 1.00 98.25 87 ARG A O 1
ATOM 726 N N . LYS A 1 88 ? 9.078 4.480 -1.801 1.00 97.94 88 LYS A N 1
ATOM 727 C CA . LYS A 1 88 ? 10.240 3.761 -2.359 1.00 97.94 88 LYS A CA 1
ATOM 728 C C . LYS A 1 88 ? 9.987 3.364 -3.816 1.00 97.94 88 LYS A C 1
ATOM 730 O O . LYS A 1 88 ? 10.815 3.663 -4.672 1.00 97.94 88 LYS A O 1
ATOM 735 N N . LEU A 1 89 ? 8.814 2.800 -4.105 1.00 97.81 89 LEU A N 1
ATOM 736 C CA . LEU A 1 89 ? 8.421 2.414 -5.459 1.00 97.81 89 LEU A CA 1
ATOM 737 C C . LEU A 1 89 ? 8.395 3.615 -6.413 1.00 97.81 89 LEU A C 1
ATOM 739 O O . LEU A 1 89 ? 8.930 3.532 -7.513 1.00 97.81 89 LEU A O 1
ATOM 743 N N . ALA A 1 90 ? 7.855 4.758 -5.979 1.00 97.62 90 ALA A N 1
ATOM 744 C CA . ALA A 1 90 ? 7.851 5.979 -6.786 1.00 97.62 90 ALA A CA 1
ATOM 745 C C . ALA A 1 90 ? 9.274 6.446 -7.147 1.00 97.62 90 ALA A C 1
ATOM 747 O O . ALA A 1 90 ? 9.520 6.869 -8.277 1.00 97.62 90 ALA A O 1
ATOM 748 N N . ARG A 1 91 ? 10.230 6.353 -6.212 1.00 98.19 91 ARG A N 1
ATOM 749 C CA . ARG A 1 91 ? 11.637 6.715 -6.466 1.00 98.19 91 ARG A CA 1
ATOM 750 C C . ARG A 1 91 ? 12.288 5.779 -7.481 1.00 98.19 91 ARG A C 1
ATOM 752 O O . ARG A 1 91 ? 12.928 6.263 -8.415 1.00 98.19 91 ARG A O 1
ATOM 759 N N . GLU A 1 92 ? 12.092 4.471 -7.335 1.00 98.31 92 GLU A N 1
ATOM 760 C CA . GLU A 1 92 ? 12.595 3.485 -8.299 1.00 98.31 92 GLU A CA 1
ATOM 761 C C . GLU A 1 92 ? 11.952 3.671 -9.675 1.00 98.31 92 GLU A C 1
ATOM 763 O O . GLU A 1 92 ? 12.646 3.656 -10.688 1.00 98.31 92 GLU A O 1
ATOM 768 N N . TRP A 1 93 ? 10.657 3.982 -9.725 1.00 98.00 93 TRP A N 1
ATOM 769 C CA . TRP A 1 93 ? 9.965 4.294 -10.971 1.00 98.00 93 TRP A CA 1
ATOM 770 C C . TRP A 1 93 ? 10.541 5.530 -11.666 1.00 98.00 93 TRP A C 1
ATOM 772 O O . TRP A 1 93 ? 10.797 5.514 -12.871 1.00 98.00 93 TRP A O 1
ATOM 782 N N . GLN A 1 94 ? 10.821 6.601 -10.916 1.00 97.81 94 GLN A N 1
ATOM 783 C CA . GLN A 1 94 ? 11.507 7.771 -11.466 1.00 97.81 94 GLN A CA 1
ATOM 784 C C . GLN A 1 94 ? 12.904 7.416 -11.984 1.00 97.81 94 GLN A C 1
ATOM 786 O O . GLN A 1 94 ? 13.317 7.904 -13.037 1.00 97.81 94 GLN A O 1
ATOM 791 N N . ARG A 1 95 ? 13.650 6.579 -11.256 1.00 98.25 95 ARG A N 1
ATOM 792 C CA . ARG A 1 95 ? 14.985 6.132 -11.663 1.00 98.25 95 ARG A CA 1
ATOM 793 C C . ARG A 1 95 ? 14.929 5.332 -12.960 1.00 98.25 95 ARG A C 1
ATOM 795 O O . ARG A 1 95 ? 15.667 5.650 -13.892 1.00 98.25 95 ARG A O 1
ATOM 802 N N . PHE A 1 96 ? 14.009 4.377 -13.037 1.00 97.88 96 PHE A N 1
ATOM 803 C CA . PHE A 1 96 ? 13.723 3.602 -14.236 1.00 97.88 96 PHE A CA 1
ATOM 804 C C . PHE A 1 96 ? 13.354 4.513 -15.412 1.00 97.88 96 PHE A C 1
ATOM 806 O O . PHE A 1 96 ? 13.953 4.414 -16.480 1.00 97.88 96 PHE A O 1
ATOM 813 N N . GLY A 1 97 ? 12.450 5.475 -15.202 1.00 96.94 97 GLY A N 1
ATOM 814 C CA . GLY A 1 97 ? 12.056 6.439 -16.229 1.00 96.94 97 GLY A CA 1
ATOM 815 C C . GLY A 1 97 ? 13.233 7.266 -16.760 1.00 96.94 97 GLY A C 1
ATOM 816 O O . GLY A 1 97 ? 13.388 7.411 -17.974 1.00 96.94 97 GL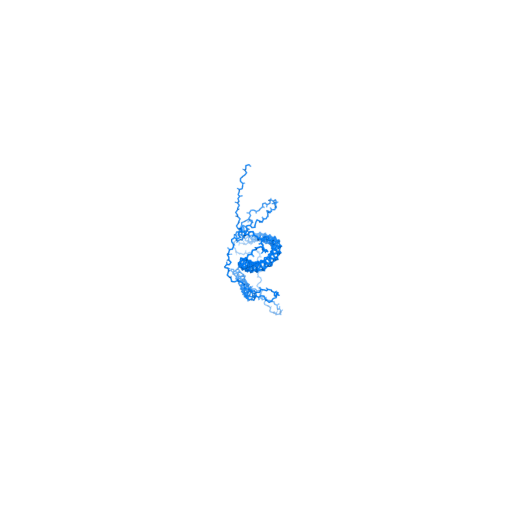Y A O 1
ATOM 817 N N . ARG A 1 98 ? 14.110 7.765 -15.873 1.00 98.12 98 ARG A N 1
ATOM 818 C CA . ARG A 1 98 ? 15.325 8.504 -16.269 1.00 98.12 98 ARG A CA 1
ATOM 819 C C . ARG A 1 98 ? 16.291 7.628 -17.070 1.00 98.12 98 ARG A C 1
ATOM 821 O O . ARG A 1 98 ? 16.791 8.086 -18.098 1.00 98.12 98 ARG A O 1
ATOM 828 N N . TYR A 1 99 ? 16.534 6.396 -16.619 1.00 98.50 99 TYR A N 1
ATOM 829 C CA . TYR A 1 99 ? 17.412 5.443 -17.301 1.00 98.50 99 TYR A CA 1
ATOM 830 C C . TYR A 1 99 ? 16.896 5.129 -18.707 1.00 98.50 99 TYR A C 1
ATOM 832 O O . TYR A 1 99 ? 17.601 5.377 -19.684 1.00 98.50 99 TYR A O 1
ATOM 840 N N . THR A 1 100 ? 15.636 4.709 -18.824 1.00 98.25 100 THR A N 1
ATOM 841 C CA . THR A 1 100 ? 15.009 4.372 -20.108 1.00 98.25 100 THR A CA 1
ATOM 842 C C . THR A 1 100 ? 15.027 5.560 -21.069 1.00 98.25 100 THR A C 1
ATOM 844 O O . THR A 1 100 ? 15.405 5.408 -22.227 1.00 98.25 100 THR A O 1
ATOM 847 N N . ALA A 1 101 ? 14.714 6.772 -20.600 1.00 96.75 101 ALA A N 1
ATOM 848 C CA . ALA A 1 101 ? 14.790 7.968 -21.436 1.00 96.75 101 ALA A CA 1
ATOM 849 C C . ALA A 1 101 ? 16.226 8.280 -21.900 1.00 96.75 101 ALA A C 1
ATOM 851 O O . ALA A 1 101 ? 16.420 8.749 -23.021 1.00 96.75 101 ALA A O 1
ATOM 852 N N . SER A 1 102 ? 17.230 8.038 -21.051 1.00 97.94 102 SER A N 1
ATOM 853 C CA . SER A 1 102 ? 18.640 8.218 -21.409 1.00 97.94 102 SER A CA 1
ATOM 854 C C . SER A 1 102 ? 19.075 7.227 -22.482 1.00 97.94 102 SER A C 1
ATOM 856 O O . SER A 1 102 ? 19.636 7.642 -23.494 1.00 97.94 102 SER A O 1
ATOM 858 N N . VAL A 1 103 ? 18.758 5.945 -22.291 1.00 98.44 103 VAL A N 1
ATOM 859 C CA . VAL A 1 103 ? 19.068 4.880 -23.251 1.00 98.44 103 VAL A CA 1
ATOM 860 C C . VAL A 1 103 ? 18.399 5.167 -24.592 1.00 98.44 103 VAL A C 1
ATOM 862 O O . VAL A 1 103 ? 19.073 5.199 -25.612 1.00 98.44 103 VAL A O 1
ATOM 865 N N . MET A 1 104 ? 17.104 5.499 -24.604 1.00 98.44 104 MET A N 1
ATOM 866 C CA . MET A 1 104 ? 16.395 5.829 -25.846 1.00 98.44 104 MET A CA 1
ATOM 867 C C . MET A 1 104 ? 17.026 7.013 -26.589 1.00 98.44 104 MET A C 1
ATOM 869 O O . MET A 1 104 ? 17.171 6.962 -27.808 1.00 98.44 104 MET A O 1
ATOM 873 N N . ARG A 1 105 ? 17.447 8.073 -25.881 1.00 98.00 105 ARG A N 1
ATOM 874 C CA . ARG A 1 105 ? 18.161 9.195 -26.515 1.00 98.00 105 ARG A CA 1
ATOM 875 C C . ARG A 1 105 ? 19.501 8.763 -27.107 1.00 98.00 105 ARG A C 1
ATOM 877 O O . ARG A 1 105 ? 19.832 9.201 -28.206 1.00 98.00 105 ARG A O 1
ATOM 884 N N . GLN A 1 106 ? 20.253 7.928 -26.395 1.00 98.62 106 GLN A N 1
ATOM 885 C CA . GLN A 1 106 ? 21.541 7.421 -26.864 1.00 98.62 106 GLN A CA 1
ATOM 886 C C . GLN A 1 106 ? 21.379 6.553 -28.116 1.00 98.62 106 GLN A C 1
ATOM 888 O O . GLN A 1 106 ? 22.088 6.770 -29.096 1.00 98.62 106 GLN A O 1
ATOM 893 N N . GLU A 1 107 ? 20.401 5.647 -28.122 1.00 98.31 107 GLU A N 1
ATOM 894 C CA . GLU A 1 107 ? 20.083 4.803 -29.276 1.00 98.31 107 GLU A CA 1
ATOM 895 C C . GLU A 1 107 ? 19.677 5.645 -30.492 1.00 98.31 107 GLU A C 1
ATOM 897 O O . GLU A 1 107 ? 20.220 5.473 -31.582 1.00 98.31 107 GLU A O 1
ATOM 902 N N . VAL A 1 108 ? 18.790 6.633 -30.313 1.00 98.56 108 VAL A N 1
ATOM 903 C CA . VAL A 1 108 ? 18.396 7.546 -31.399 1.00 98.56 108 VAL A CA 1
ATOM 904 C C . VAL A 1 108 ? 19.602 8.307 -31.952 1.00 98.56 108 VAL A C 1
ATOM 906 O O . VAL A 1 108 ? 19.765 8.386 -33.169 1.00 98.56 108 VAL A O 1
ATOM 909 N N . ALA A 1 109 ? 20.469 8.836 -31.086 1.00 98.25 109 ALA A N 1
ATOM 910 C CA . ALA A 1 109 ? 21.679 9.530 -31.517 1.00 98.25 109 ALA A CA 1
ATOM 911 C C . ALA A 1 109 ? 22.630 8.597 -32.288 1.00 98.25 109 ALA A C 1
ATOM 913 O O . ALA A 1 109 ? 23.181 8.994 -33.318 1.00 98.25 109 ALA A O 1
ATOM 914 N N . ALA A 1 110 ? 22.777 7.347 -31.841 1.00 98.50 110 ALA A N 1
ATOM 915 C CA . ALA A 1 110 ? 23.582 6.339 -32.520 1.00 98.50 110 ALA A CA 1
ATOM 916 C C . ALA A 1 110 ? 23.028 6.017 -33.918 1.00 98.50 110 ALA A C 1
ATOM 918 O O . ALA A 1 110 ? 23.786 6.007 -34.891 1.00 98.50 110 ALA A O 1
ATOM 919 N N . TYR A 1 111 ? 21.712 5.821 -34.055 1.00 98.69 111 TYR A N 1
ATOM 920 C CA . TYR A 1 111 ? 21.079 5.597 -35.359 1.00 98.69 111 TYR A CA 1
ATOM 921 C C . TYR A 1 111 ? 21.209 6.805 -36.285 1.00 98.69 111 TYR A C 1
ATOM 923 O O . TYR A 1 111 ? 21.550 6.643 -37.455 1.00 98.69 111 TYR A O 1
ATOM 931 N N . GLN A 1 112 ? 21.020 8.020 -35.770 1.00 98.56 112 GLN A N 1
ATOM 932 C CA . GLN A 1 112 ? 21.238 9.243 -36.546 1.00 98.56 112 GLN A CA 1
ATOM 933 C C . GLN A 1 112 ? 22.689 9.376 -37.026 1.00 98.56 112 GLN A C 1
ATOM 935 O O . GLN A 1 112 ? 22.920 9.856 -38.134 1.00 98.56 112 GLN A O 1
ATOM 940 N N . GLY A 1 113 ? 23.665 8.960 -36.213 1.00 98.44 113 GLY A N 1
ATOM 941 C CA . GLY A 1 113 ? 25.072 8.904 -36.612 1.00 98.44 113 GLY A CA 1
ATOM 942 C C . GLY A 1 113 ? 25.318 7.902 -37.741 1.00 98.44 113 GLY A C 1
ATOM 943 O O . GLY A 1 113 ? 25.956 8.244 -38.734 1.00 98.44 113 GLY A O 1
ATOM 944 N N . LYS A 1 114 ? 24.750 6.692 -37.636 1.00 98.69 114 LYS A N 1
ATOM 945 C CA . LYS A 1 114 ? 24.833 5.666 -38.691 1.00 98.69 114 LYS A CA 1
ATOM 946 C C . LYS A 1 114 ? 24.215 6.144 -40.006 1.00 98.69 114 LYS A C 1
ATOM 948 O O . LYS A 1 114 ? 24.840 5.986 -41.048 1.00 98.69 114 LYS A O 1
ATOM 953 N N . LEU A 1 115 ? 23.035 6.765 -39.954 1.00 98.69 115 LEU A N 1
ATOM 954 C CA . LEU A 1 115 ? 22.360 7.316 -41.134 1.00 98.69 115 LEU A CA 1
ATOM 955 C C . LEU A 1 115 ? 23.210 8.382 -41.831 1.00 98.69 115 LEU A C 1
ATOM 957 O O . LEU A 1 115 ? 23.400 8.307 -43.038 1.00 98.69 115 LEU A O 1
ATOM 961 N N . ARG A 1 116 ? 23.790 9.320 -41.070 1.00 98.69 116 ARG A N 1
ATOM 962 C CA . ARG A 1 116 ? 24.712 10.326 -41.622 1.00 98.69 116 ARG A CA 1
ATOM 963 C C . ARG A 1 116 ? 25.942 9.693 -42.275 1.00 98.69 116 ARG A C 1
ATOM 965 O O . ARG A 1 116 ? 26.347 10.119 -43.347 1.00 98.69 116 ARG A O 1
ATOM 972 N N . GLY A 1 117 ? 26.521 8.665 -41.653 1.00 98.50 117 GLY A N 1
ATOM 973 C CA . GLY A 1 117 ? 27.658 7.945 -42.230 1.00 98.50 117 GLY A CA 1
ATOM 974 C C . GLY A 1 117 ? 27.321 7.229 -43.542 1.00 98.50 117 GLY A C 1
ATOM 975 O O . GLY A 1 117 ? 28.150 7.201 -44.447 1.00 98.50 117 GLY A O 1
ATOM 976 N N . LEU A 1 118 ? 26.116 6.665 -43.661 1.00 98.69 118 LEU A N 1
ATOM 977 C CA . LEU A 1 118 ? 25.647 6.049 -44.906 1.00 98.69 118 LEU A CA 1
ATOM 978 C C . LEU A 1 118 ? 25.397 7.089 -46.004 1.00 98.69 118 LEU A C 1
ATOM 980 O O . LEU A 1 118 ? 25.808 6.858 -47.135 1.00 98.69 118 LEU A O 1
ATOM 984 N N . ASP A 1 119 ? 24.797 8.230 -45.662 1.00 98.56 119 ASP A N 1
ATOM 985 C CA . ASP A 1 119 ? 24.545 9.325 -46.608 1.00 98.56 119 ASP A CA 1
ATOM 986 C C . ASP A 1 119 ? 25.850 9.871 -47.212 1.00 98.56 119 ASP A C 1
ATOM 988 O O . ASP A 1 119 ? 25.973 9.990 -48.428 1.00 98.56 119 ASP A O 1
ATOM 992 N N . ILE A 1 120 ? 26.880 10.087 -46.383 1.00 98.62 120 ILE A N 1
ATOM 993 C CA . ILE A 1 120 ? 28.210 10.516 -46.852 1.00 98.62 120 ILE A CA 1
ATOM 994 C C . ILE A 1 120 ? 28.808 9.491 -47.825 1.00 98.62 120 ILE A C 1
ATOM 996 O O . ILE A 1 120 ? 29.233 9.852 -48.918 1.00 98.62 120 ILE A O 1
ATOM 1000 N N . ARG A 1 121 ? 28.790 8.198 -47.472 1.00 98.56 121 ARG A N 1
ATOM 1001 C CA . ARG A 1 121 ? 29.309 7.135 -48.354 1.00 98.56 121 ARG A CA 1
ATOM 1002 C C . ARG A 1 121 ? 28.552 7.066 -49.676 1.00 98.56 121 ARG A C 1
ATOM 1004 O O . ARG A 1 121 ? 29.157 6.814 -50.711 1.00 98.56 121 ARG A O 1
ATOM 1011 N N . GLN A 1 122 ? 27.239 7.280 -49.645 1.00 98.50 122 GLN A N 1
ATOM 1012 C CA . GLN A 1 122 ? 26.425 7.331 -50.853 1.00 98.50 122 GLN A CA 1
ATOM 1013 C C . GLN A 1 122 ? 26.823 8.518 -51.740 1.00 98.50 122 GLN A C 1
ATOM 1015 O O . GLN A 1 122 ? 26.922 8.355 -52.954 1.00 98.50 122 GLN A O 1
ATOM 1020 N N . GLN A 1 123 ? 27.096 9.689 -51.159 1.00 98.50 123 GLN A N 1
ATOM 1021 C CA . GLN A 1 123 ? 27.578 10.854 -51.906 1.00 98.50 123 GLN A CA 1
ATOM 1022 C C . GLN A 1 123 ? 28.964 10.629 -52.521 1.00 98.50 123 GLN A C 1
ATOM 1024 O O . GLN A 1 123 ? 29.178 11.009 -53.672 1.00 98.50 123 GLN A O 1
ATOM 1029 N N . ASP A 1 124 ? 29.883 9.992 -51.795 1.00 98.44 124 ASP A N 1
ATOM 1030 C CA . ASP A 1 124 ? 31.211 9.662 -52.322 1.00 98.44 124 ASP A CA 1
ATOM 1031 C C . ASP A 1 124 ? 31.113 8.670 -53.490 1.00 98.44 124 ASP A C 1
ATOM 1033 O O . ASP A 1 124 ? 31.653 8.938 -54.559 1.00 98.44 124 ASP A O 1
ATOM 1037 N N . LEU A 1 125 ? 30.312 7.604 -53.361 1.00 98.44 125 LEU A N 1
ATOM 1038 C CA . LEU A 1 125 ? 30.062 6.663 -54.462 1.00 98.44 125 LEU A CA 1
ATOM 1039 C C . LEU A 1 125 ? 29.438 7.338 -55.689 1.00 98.44 125 LEU A C 1
ATOM 1041 O O . LEU A 1 125 ? 29.779 6.996 -56.820 1.00 98.44 125 LEU A O 1
ATOM 1045 N N . LEU A 1 126 ? 28.521 8.291 -55.491 1.00 98.25 126 LEU A N 1
ATOM 1046 C CA . LEU A 1 126 ? 27.957 9.072 -56.592 1.00 98.25 126 LEU A CA 1
ATOM 1047 C C . LEU A 1 126 ? 29.029 9.923 -57.281 1.00 98.25 126 LEU A C 1
ATOM 1049 O O . LEU A 1 126 ? 29.046 9.983 -58.509 1.00 98.25 126 LEU A O 1
ATOM 1053 N N . ARG A 1 127 ? 29.931 10.550 -56.516 1.00 98.50 127 ARG A N 1
ATOM 1054 C CA . ARG A 1 127 ? 31.047 11.336 -57.059 1.00 98.50 127 ARG A CA 1
ATOM 1055 C C . ARG A 1 127 ? 31.995 10.457 -57.871 1.00 98.50 127 ARG A C 1
ATOM 1057 O O . ARG A 1 127 ? 32.283 10.797 -59.016 1.00 98.50 127 ARG A O 1
ATOM 1064 N N . ASP A 1 128 ? 32.407 9.320 -57.321 1.00 98.19 128 ASP A N 1
ATOM 1065 C CA . ASP A 1 128 ? 33.282 8.364 -58.005 1.00 98.19 128 ASP A CA 1
ATOM 1066 C C . ASP A 1 128 ? 32.618 7.845 -59.289 1.00 98.19 128 ASP A C 1
ATOM 1068 O O . ASP A 1 128 ? 33.243 7.767 -60.345 1.00 98.19 128 ASP A O 1
ATOM 1072 N N . ASN A 1 129 ? 31.311 7.561 -59.245 1.00 97.94 129 ASN A N 1
ATOM 1073 C CA . ASN A 1 129 ? 30.559 7.126 -60.420 1.00 97.94 129 ASN A CA 1
ATOM 1074 C C . ASN A 1 129 ? 30.488 8.206 -61.513 1.00 97.94 129 ASN A C 1
ATOM 1076 O O . ASN A 1 129 ? 30.565 7.874 -62.695 1.00 97.94 129 ASN A O 1
ATOM 1080 N N . LEU A 1 130 ? 30.350 9.482 -61.137 1.00 98.12 130 LEU A N 1
ATOM 1081 C CA . LEU A 1 130 ? 30.385 10.601 -62.084 1.00 98.12 130 LEU A CA 1
ATOM 1082 C C . LEU A 1 130 ? 31.767 10.745 -62.729 1.00 98.12 130 LEU A C 1
ATOM 1084 O O . LEU A 1 130 ? 31.848 10.828 -63.950 1.00 98.12 130 LEU A O 1
ATOM 1088 N N . GLN A 1 131 ? 32.841 10.676 -61.940 1.00 97.62 131 GLN A N 1
ATOM 1089 C CA . GLN A 1 131 ? 34.213 10.729 -62.459 1.00 97.62 131 GLN A CA 1
ATOM 1090 C C . GLN A 1 131 ? 34.510 9.572 -63.422 1.00 97.62 131 GLN A C 1
ATOM 1092 O O . GLN A 1 131 ? 35.107 9.775 -64.479 1.00 97.62 131 GLN A O 1
ATOM 1097 N N . LEU A 1 132 ? 34.052 8.358 -63.100 1.00 98.12 132 LEU A N 1
ATOM 1098 C CA . LEU A 1 132 ? 34.185 7.202 -63.989 1.00 98.12 132 LEU A CA 1
ATOM 1099 C C . LEU A 1 132 ? 33.416 7.400 -65.301 1.00 98.12 132 LEU A C 1
ATOM 1101 O O . LEU A 1 132 ? 33.947 7.099 -66.368 1.00 98.12 132 LEU A O 1
ATOM 1105 N N . LYS A 1 133 ? 32.191 7.939 -65.244 1.00 97.50 133 LYS A N 1
ATOM 1106 C CA . LYS A 1 133 ? 31.405 8.266 -66.445 1.00 97.50 133 LYS A CA 1
ATOM 1107 C C . LYS A 1 133 ? 32.111 9.297 -67.325 1.00 97.50 133 LYS A C 1
ATOM 1109 O O . LYS A 1 133 ? 32.152 9.118 -68.538 1.00 97.50 133 LYS A O 1
ATOM 1114 N N . GLU A 1 134 ? 32.683 10.341 -66.732 1.00 97.38 134 GLU A N 1
ATOM 1115 C CA . GLU A 1 134 ? 33.469 11.348 -67.457 1.00 97.38 134 GLU A CA 1
ATOM 1116 C C . GLU A 1 134 ? 34.698 10.728 -68.134 1.00 97.38 134 GLU A C 1
ATOM 1118 O O . GLU A 1 134 ? 34.955 11.000 -69.308 1.00 97.38 134 GLU A O 1
ATOM 1123 N N . LEU A 1 135 ? 35.412 9.838 -67.438 1.00 96.69 135 LEU A N 1
ATOM 1124 C CA . LEU A 1 135 ? 36.560 9.126 -67.999 1.00 96.69 135 LEU A CA 1
ATOM 1125 C C . LEU A 1 135 ? 36.158 8.228 -69.178 1.00 96.69 135 LEU A C 1
ATOM 1127 O O . LEU A 1 135 ? 36.833 8.239 -70.207 1.00 96.69 135 LEU A O 1
ATOM 1131 N N . CYS A 1 136 ? 35.054 7.484 -69.064 1.00 96.06 136 CYS A N 1
ATOM 1132 C CA . CYS A 1 136 ? 34.530 6.675 -70.167 1.00 96.06 136 CYS A CA 1
ATOM 1133 C C . CYS A 1 136 ? 34.188 7.539 -71.387 1.00 96.06 136 CYS A C 1
ATOM 1135 O O . CYS A 1 136 ? 34.618 7.218 -72.492 1.00 96.06 136 CYS A O 1
ATOM 1137 N N . LEU A 1 137 ? 33.490 8.664 -71.187 1.00 95.31 137 LEU A N 1
ATOM 1138 C CA . LEU A 1 137 ? 33.162 9.596 -72.271 1.00 95.31 137 LEU A CA 1
ATOM 1139 C C . LEU A 1 137 ? 34.416 10.158 -72.949 1.00 95.31 137 LEU A C 1
ATOM 1141 O O . LEU A 1 137 ? 34.438 10.292 -74.171 1.00 95.31 137 LEU A O 1
ATOM 1145 N N . TYR A 1 138 ? 35.455 10.476 -72.174 1.00 95.19 138 TYR A N 1
ATOM 1146 C CA . TYR A 1 138 ? 36.736 10.931 -72.711 1.00 95.19 138 TYR A CA 1
ATOM 1147 C C . TYR A 1 138 ? 37.406 9.850 -73.574 1.00 95.19 138 TYR A C 1
ATOM 1149 O O . TYR A 1 138 ? 37.794 10.119 -74.709 1.00 95.19 138 TYR A O 1
ATOM 1157 N N . LEU A 1 139 ? 37.491 8.612 -73.074 1.00 94.00 139 LEU A N 1
ATOM 1158 C CA . LEU A 1 139 ? 38.075 7.488 -73.816 1.00 94.00 139 LEU A CA 1
ATOM 1159 C C . LEU A 1 139 ? 37.293 7.168 -75.101 1.00 94.00 139 LEU A C 1
ATOM 1161 O O . LEU A 1 139 ? 37.901 6.893 -76.137 1.00 94.00 139 LEU A O 1
ATOM 1165 N N . ASP A 1 140 ? 35.960 7.247 -75.062 1.00 91.88 140 ASP A N 1
ATOM 1166 C CA . ASP A 1 140 ? 35.107 7.056 -76.237 1.00 91.88 140 ASP A CA 1
ATOM 1167 C C . ASP A 1 140 ? 35.329 8.140 -77.301 1.00 91.88 140 ASP A C 1
ATOM 1169 O O . ASP A 1 140 ? 35.428 7.821 -78.488 1.00 91.88 140 ASP A O 1
ATOM 1173 N N . GLN A 1 141 ? 35.466 9.409 -76.897 1.00 91.56 141 GLN A N 1
ATOM 1174 C CA . GLN A 1 141 ? 35.800 10.507 -77.813 1.00 91.56 141 GLN A CA 1
ATOM 1175 C C . GLN A 1 141 ? 37.160 10.290 -78.478 1.00 91.56 141 GLN A C 1
ATOM 1177 O O . GLN A 1 141 ? 37.292 10.484 -79.688 1.00 91.56 141 GLN A O 1
ATOM 1182 N N . GLU A 1 142 ? 38.155 9.846 -77.713 1.00 87.94 142 GLU A N 1
ATOM 1183 C CA . GLU A 1 142 ? 39.498 9.611 -78.229 1.00 87.94 142 GLU A CA 1
ATOM 1184 C C . GLU A 1 142 ? 39.518 8.426 -79.205 1.00 87.94 142 GLU A C 1
ATOM 1186 O O . GLU A 1 142 ? 40.107 8.523 -80.281 1.00 87.94 142 GLU A O 1
ATOM 1191 N N . ARG A 1 143 ? 38.785 7.341 -78.925 1.00 86.06 143 ARG A N 1
ATOM 1192 C CA . ARG A 1 143 ? 38.592 6.230 -79.877 1.00 86.06 143 ARG A CA 1
ATOM 1193 C C . ARG A 1 143 ? 37.883 6.678 -81.163 1.00 86.06 143 ARG A C 1
ATOM 1195 O O . ARG A 1 143 ? 38.299 6.295 -82.258 1.00 86.06 143 ARG A O 1
ATOM 1202 N N . ASN A 1 144 ? 36.859 7.526 -81.052 1.00 76.00 144 ASN A N 1
ATOM 1203 C CA . ASN A 1 144 ? 36.157 8.087 -82.211 1.00 76.00 144 ASN A CA 1
ATOM 1204 C C . ASN A 1 144 ? 37.027 9.048 -83.048 1.00 76.00 144 ASN A C 1
ATOM 1206 O O . ASN A 1 144 ? 36.788 9.207 -84.241 1.00 76.00 144 ASN A O 1
ATOM 1210 N N . ARG A 1 145 ? 38.055 9.678 -82.466 1.00 73.00 145 ARG A N 1
ATOM 1211 C CA . ARG A 1 145 ? 39.034 10.499 -83.210 1.00 73.00 145 ARG A CA 1
ATOM 1212 C C . ARG A 1 145 ? 40.053 9.664 -83.988 1.00 73.00 145 ARG A C 1
ATOM 1214 O O . ARG A 1 145 ? 40.557 10.122 -85.009 1.00 73.00 145 ARG A O 1
ATOM 1221 N N . HIS A 1 146 ? 40.331 8.443 -83.534 1.00 65.62 146 HIS A N 1
ATOM 1222 C CA . HIS A 1 146 ? 41.261 7.500 -84.169 1.00 65.62 146 HIS A CA 1
ATOM 1223 C C . HIS A 1 146 ? 40.563 6.488 -85.104 1.00 65.62 146 HIS A C 1
ATOM 1225 O O . HIS A 1 146 ? 41.173 5.511 -85.541 1.00 65.62 146 HIS A O 1
ATOM 1231 N N . THR A 1 147 ? 39.288 6.702 -85.438 1.00 60.00 147 THR A N 1
ATOM 1232 C CA . THR A 1 147 ? 38.545 5.924 -86.445 1.00 60.00 147 THR A CA 1
ATOM 1233 C C . THR A 1 147 ? 38.467 6.719 -87.749 1.00 60.00 147 THR A C 1
ATOM 1235 O O . THR A 1 147 ? 38.102 7.892 -87.764 1.00 60.00 147 THR A O 1
ATOM 1238 N N . CYS A 1 148 ? 38.861 6.103 -88.869 1.00 57.12 148 CYS A N 1
ATOM 1239 C CA . CYS A 1 148 ? 38.882 6.775 -90.170 1.00 57.12 148 CYS A CA 1
ATOM 1240 C C . CYS A 1 148 ? 37.446 6.958 -90.710 1.00 57.12 148 CYS A C 1
ATOM 1242 O O . CYS A 1 148 ? 36.745 5.958 -90.906 1.00 57.12 148 CYS A O 1
ATOM 1244 N N . PRO A 1 149 ? 37.004 8.191 -91.032 1.00 56.62 149 PRO A N 1
ATOM 1245 C CA . PRO A 1 149 ? 35.619 8.463 -91.427 1.00 56.62 149 PRO A CA 1
ATOM 1246 C C . PRO A 1 149 ? 35.210 7.848 -92.778 1.00 56.62 149 PRO A C 1
ATOM 1248 O O . PRO A 1 149 ? 34.021 7.784 -93.067 1.00 56.62 149 PRO A O 1
ATOM 1251 N N . ASN A 1 150 ? 36.159 7.375 -93.597 1.00 52.66 150 ASN A N 1
ATOM 1252 C CA . ASN A 1 150 ? 35.878 6.833 -94.935 1.00 52.66 150 ASN A CA 1
ATOM 1253 C C . ASN A 1 150 ? 35.900 5.292 -95.022 1.00 52.66 150 ASN A C 1
ATOM 1255 O O . ASN A 1 150 ? 35.547 4.740 -96.059 1.00 52.66 150 ASN A O 1
ATOM 1259 N N . CYS A 1 151 ? 36.317 4.577 -93.972 1.00 58.94 151 CYS A N 1
ATOM 1260 C CA . CYS A 1 151 ? 36.330 3.105 -93.977 1.00 58.94 151 CYS A CA 1
ATOM 1261 C C . CYS A 1 151 ? 35.797 2.456 -92.693 1.00 58.94 151 CYS A C 1
ATOM 1263 O O . CYS A 1 151 ? 35.753 1.231 -92.618 1.00 58.94 151 CYS A O 1
ATOM 1265 N N . GLY A 1 152 ? 35.396 3.241 -91.684 1.00 57.72 152 GLY A N 1
ATOM 1266 C CA . GLY A 1 152 ? 34.824 2.729 -90.431 1.00 57.72 152 GLY A CA 1
ATOM 1267 C C . GLY A 1 152 ? 35.787 1.891 -89.577 1.00 57.72 152 GLY A C 1
ATOM 1268 O O . GLY A 1 152 ? 35.396 1.401 -88.521 1.00 57.72 152 GLY A O 1
ATOM 1269 N N . GLY A 1 153 ? 37.039 1.720 -90.011 1.00 55.38 153 GLY A N 1
ATOM 1270 C CA . GLY A 1 153 ? 38.061 0.953 -89.311 1.00 55.38 153 GLY A CA 1
ATOM 1271 C C . GLY A 1 153 ? 38.794 1.794 -88.266 1.00 55.38 153 GLY A C 1
ATOM 1272 O O . GLY A 1 153 ? 39.270 2.895 -88.557 1.00 55.38 153 GLY A O 1
ATOM 1273 N N . SER A 1 154 ? 38.896 1.258 -87.050 1.00 54.31 154 SER A N 1
ATOM 1274 C CA . SER A 1 154 ? 39.755 1.768 -85.974 1.00 54.31 154 SER A CA 1
ATOM 1275 C C . SER A 1 154 ? 41.232 1.569 -86.339 1.00 54.31 154 SER A C 1
ATOM 1277 O O . SER A 1 154 ? 41.640 0.449 -86.642 1.00 54.31 154 SER A O 1
ATOM 1279 N N . LEU A 1 155 ? 42.050 2.632 -86.302 1.00 55.97 155 LEU A N 1
ATOM 1280 C CA . LEU A 1 155 ? 43.486 2.587 -86.646 1.00 55.97 155 LEU A CA 1
ATOM 1281 C C . LEU A 1 155 ? 44.349 1.788 -85.644 1.00 55.97 155 LEU A C 1
ATOM 1283 O O . LEU A 1 155 ? 45.542 1.615 -85.884 1.00 55.97 155 LEU A O 1
ATOM 1287 N N . LEU A 1 156 ? 43.771 1.290 -84.543 1.00 55.88 156 LEU A N 1
ATOM 1288 C CA . LEU A 1 156 ? 44.481 0.561 -83.483 1.00 55.88 156 LEU A CA 1
ATOM 1289 C C . LEU A 1 156 ? 43.996 -0.888 -83.282 1.00 55.88 156 LEU A C 1
ATOM 1291 O O . LEU A 1 156 ? 44.300 -1.501 -82.264 1.00 55.88 156 LEU A O 1
ATOM 1295 N N . GLU A 1 157 ? 43.251 -1.460 -84.229 1.00 50.88 157 GLU A N 1
ATOM 1296 C CA . GLU A 1 157 ? 42.743 -2.835 -84.113 1.00 50.88 157 GLU A CA 1
ATOM 1297 C C . GLU A 1 157 ? 43.261 -3.730 -85.237 1.00 50.88 157 GLU A C 1
ATOM 1299 O O . GLU A 1 157 ? 42.533 -4.209 -86.098 1.00 50.88 157 GLU A O 1
ATOM 1304 N N . SER A 1 158 ? 44.568 -3.987 -85.190 1.00 49.78 158 SER A N 1
ATOM 1305 C CA . SER A 1 158 ? 45.187 -5.119 -85.879 1.00 49.78 158 SER A CA 1
ATOM 1306 C C . SER A 1 158 ? 45.645 -6.146 -84.846 1.00 49.78 158 SER A C 1
ATOM 1308 O O . SER A 1 158 ? 46.834 -6.263 -84.563 1.00 49.78 158 SER A O 1
ATOM 1310 N N . ARG A 1 159 ? 44.674 -6.812 -84.205 1.00 52.31 159 ARG A N 1
ATOM 1311 C CA . ARG A 1 159 ? 44.760 -8.179 -83.645 1.00 52.31 159 ARG A CA 1
ATOM 1312 C C . ARG A 1 159 ? 43.507 -8.503 -82.824 1.00 52.31 159 ARG A C 1
ATOM 1314 O O . ARG A 1 159 ? 43.539 -8.590 -81.601 1.00 52.31 159 ARG A O 1
ATOM 1321 N N . ARG A 1 160 ? 42.388 -8.716 -83.516 1.00 52.59 160 ARG A N 1
ATOM 1322 C CA . ARG A 1 160 ? 41.391 -9.677 -83.035 1.00 52.59 160 ARG A CA 1
ATOM 1323 C C . ARG A 1 160 ? 41.870 -11.032 -83.535 1.00 52.59 160 ARG A C 1
ATOM 1325 O O . ARG A 1 160 ? 41.763 -11.325 -84.718 1.00 52.59 160 ARG A O 1
ATOM 1332 N N . ASP A 1 161 ? 42.571 -11.736 -82.657 1.00 46.53 161 ASP A N 1
ATOM 1333 C CA . ASP A 1 161 ? 42.988 -13.118 -82.861 1.00 46.53 161 ASP A CA 1
ATOM 1334 C C . ASP A 1 161 ? 41.826 -13.980 -82.360 1.00 46.53 161 ASP A C 1
ATOM 1336 O O . ASP A 1 161 ? 41.547 -14.011 -81.158 1.00 46.53 16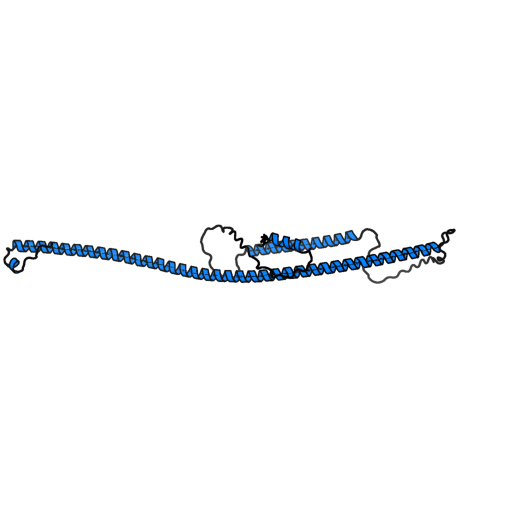1 ASP A O 1
ATOM 1340 N N . ASP A 1 162 ? 41.083 -14.570 -83.294 1.00 53.00 162 ASP A N 1
ATOM 1341 C CA . ASP A 1 162 ? 40.065 -15.583 -83.029 1.00 53.00 162 ASP A CA 1
ATOM 1342 C C . ASP A 1 162 ? 40.758 -16.830 -82.453 1.00 53.00 162 ASP A C 1
ATOM 1344 O O . ASP A 1 162 ? 41.182 -17.723 -83.180 1.00 53.00 162 ASP A O 1
ATOM 1348 N N . GLY A 1 163 ? 40.932 -16.859 -81.130 1.00 52.00 163 GLY A N 1
ATOM 1349 C CA . GLY A 1 163 ? 41.483 -17.995 -80.393 1.00 52.00 163 GLY A CA 1
ATOM 1350 C C . GLY A 1 163 ? 40.384 -18.800 -79.706 1.00 52.00 163 GLY A C 1
ATOM 1351 O O . GLY A 1 163 ? 39.990 -18.489 -78.581 1.00 52.00 163 GLY A O 1
ATOM 1352 N N . ASP A 1 164 ? 39.915 -19.859 -80.359 1.00 61.22 164 ASP A N 1
ATOM 1353 C CA . ASP A 1 164 ? 38.998 -20.879 -79.845 1.00 61.22 164 ASP A CA 1
ATOM 1354 C C . ASP A 1 164 ? 39.705 -21.856 -78.880 1.00 61.22 164 ASP A C 1
ATOM 1356 O O . ASP A 1 164 ? 39.821 -23.057 -79.099 1.00 61.22 164 ASP A O 1
ATOM 1360 N N . GLY A 1 165 ? 40.181 -21.349 -77.745 1.00 45.31 165 GLY A N 1
ATOM 1361 C CA . GLY A 1 165 ? 40.876 -22.157 -76.741 1.00 45.31 165 GLY A CA 1
ATOM 1362 C C . GLY A 1 165 ? 39.941 -22.919 -75.798 1.00 45.31 165 GLY A C 1
ATOM 1363 O O . GLY A 1 165 ? 39.770 -22.519 -74.649 1.00 45.31 165 GLY A O 1
ATOM 1364 N N . SER A 1 166 ? 39.368 -24.040 -76.240 1.00 45.59 166 SER A N 1
ATOM 1365 C CA . SER A 1 166 ? 38.760 -25.025 -75.330 1.00 45.59 166 SER A CA 1
ATOM 1366 C C . SER A 1 166 ? 39.834 -25.826 -74.590 1.00 45.59 166 SER A C 1
ATOM 1368 O O . SER A 1 166 ? 40.675 -26.468 -75.217 1.00 45.59 166 SER A O 1
ATOM 1370 N N . SER A 1 167 ? 39.763 -25.879 -73.258 1.00 49.47 167 SER A N 1
ATOM 1371 C CA . SER A 1 167 ? 40.281 -27.006 -72.469 1.00 49.47 167 SER A CA 1
ATOM 1372 C C . SER A 1 167 ? 39.571 -27.119 -71.124 1.00 49.47 167 SER A C 1
ATOM 1374 O O . SER A 1 167 ? 39.623 -26.238 -70.270 1.00 49.47 167 SER A O 1
ATOM 1376 N N . SER A 1 168 ? 38.911 -28.258 -70.963 1.00 40.06 168 SER A N 1
ATOM 1377 C CA . SER A 1 168 ? 38.314 -28.776 -69.740 1.00 40.06 168 SER A CA 1
ATOM 1378 C C . SER A 1 168 ? 39.398 -29.333 -68.814 1.00 40.06 168 SER A C 1
ATOM 1380 O O . SER A 1 168 ? 40.249 -30.083 -69.287 1.00 40.06 168 SER A O 1
ATOM 1382 N N . SER A 1 169 ? 39.315 -29.081 -67.502 1.00 37.28 169 SER A N 1
ATOM 1383 C CA . SER A 1 169 ? 39.552 -30.090 -66.447 1.00 37.28 169 SER A CA 1
ATOM 1384 C C . SER A 1 169 ? 39.175 -29.560 -65.058 1.00 37.28 169 SER A C 1
ATOM 1386 O O . SER A 1 169 ? 39.613 -28.496 -64.635 1.00 37.28 169 SER A O 1
ATOM 1388 N N . ALA A 1 170 ? 38.337 -30.343 -64.374 1.00 40.25 170 ALA A N 1
ATOM 1389 C CA . ALA A 1 170 ? 37.854 -30.181 -63.004 1.00 40.25 170 ALA A CA 1
ATOM 1390 C C . ALA A 1 170 ? 39.019 -30.136 -61.984 1.00 40.25 170 ALA A C 1
ATOM 1392 O O . ALA A 1 170 ? 40.062 -30.743 -62.198 1.00 40.25 170 ALA A O 1
ATOM 1393 N N . THR A 1 171 ? 38.909 -29.458 -60.842 1.00 34.97 171 THR A N 1
ATOM 1394 C CA . THR A 1 171 ? 38.181 -29.940 -59.658 1.00 34.97 171 THR A CA 1
ATOM 1395 C C . THR A 1 171 ? 38.133 -28.859 -58.568 1.00 34.97 171 THR A C 1
ATOM 1397 O O . THR A 1 171 ? 39.060 -28.069 -58.430 1.00 34.97 171 THR A O 1
ATOM 1400 N N . ASN A 1 172 ? 37.076 -28.948 -57.753 1.00 34.84 172 ASN A N 1
ATOM 1401 C CA . ASN A 1 172 ? 36.890 -28.408 -56.398 1.00 34.84 172 ASN A CA 1
ATOM 1402 C C . ASN A 1 172 ? 36.048 -27.131 -56.238 1.00 34.84 172 ASN A C 1
ATOM 1404 O O . ASN A 1 172 ? 36.498 -26.014 -56.438 1.00 34.84 172 ASN A O 1
ATOM 1408 N N . GLN A 1 173 ? 34.811 -27.397 -55.795 1.00 48.81 173 GLN A N 1
ATOM 1409 C CA . GLN A 1 173 ? 34.055 -26.713 -54.742 1.00 48.81 173 GLN A CA 1
ATOM 1410 C C . GLN A 1 173 ? 34.110 -25.182 -54.717 1.00 48.81 173 GLN A C 1
ATOM 1412 O O . GLN A 1 173 ? 34.956 -24.616 -54.042 1.00 48.81 173 GLN A O 1
ATOM 1417 N N . GLU A 1 174 ? 33.100 -24.528 -55.292 1.00 36.16 174 GLU A N 1
ATOM 1418 C CA . GLU A 1 174 ? 32.626 -23.254 -54.751 1.00 36.16 174 GLU A CA 1
ATOM 1419 C C . GLU A 1 174 ? 31.146 -23.033 -55.094 1.00 36.16 174 GLU A C 1
ATOM 1421 O O . GLU A 1 174 ? 30.648 -23.426 -56.150 1.00 36.16 174 GLU A O 1
ATOM 1426 N N . SER A 1 175 ? 30.444 -22.452 -54.128 1.00 40.88 175 SER A N 1
ATOM 1427 C CA . SER A 1 175 ? 29.021 -22.137 -54.104 1.00 40.88 175 SER A CA 1
ATOM 1428 C C . SER A 1 175 ? 28.535 -21.329 -55.321 1.00 40.88 175 SER A C 1
ATOM 1430 O O . SER A 1 175 ? 29.299 -20.543 -55.881 1.00 40.88 175 SER A O 1
ATOM 1432 N N . PRO A 1 176 ? 27.248 -21.431 -55.708 1.00 40.19 176 PRO A N 1
ATOM 1433 C CA . PRO A 1 176 ? 26.734 -20.744 -56.890 1.00 40.19 176 PRO A CA 1
ATOM 1434 C C . PRO A 1 176 ? 26.690 -19.219 -56.695 1.00 40.19 176 PRO A C 1
ATOM 1436 O O . PRO A 1 176 ? 25.896 -18.705 -55.904 1.00 40.19 176 PRO A O 1
ATOM 1439 N N . LEU A 1 177 ? 27.510 -18.490 -57.454 1.00 36.94 177 LEU A N 1
ATOM 1440 C CA . LEU A 1 177 ? 27.302 -17.069 -57.743 1.00 36.94 177 LEU A CA 1
ATOM 1441 C C . LEU A 1 177 ? 26.250 -16.927 -58.866 1.00 36.94 177 LEU A C 1
ATOM 1443 O O . LEU A 1 177 ? 26.235 -17.745 -59.788 1.00 36.94 177 LEU A O 1
ATOM 1447 N N . PRO A 1 178 ? 25.346 -15.930 -58.802 1.00 44.03 178 PRO A N 1
ATOM 1448 C CA . PRO A 1 178 ? 24.197 -15.835 -59.699 1.00 44.03 178 PRO A CA 1
ATOM 1449 C C . PRO A 1 178 ? 24.558 -15.182 -61.046 1.00 44.03 178 PRO A C 1
ATOM 1451 O O . PRO A 1 178 ? 25.522 -14.414 -61.116 1.00 44.03 178 PRO A O 1
ATOM 1454 N N . PRO A 1 179 ? 23.755 -15.420 -62.101 1.00 46.31 179 PRO A N 1
ATOM 1455 C CA . PRO A 1 179 ? 23.990 -14.850 -63.417 1.00 46.31 179 PRO A CA 1
ATOM 1456 C C . PRO A 1 179 ? 23.669 -13.351 -63.452 1.00 46.31 179 PRO A C 1
ATOM 1458 O O . PRO A 1 179 ? 22.844 -12.828 -62.695 1.00 46.31 179 PRO A O 1
ATOM 1461 N N . SER A 1 180 ? 24.341 -12.670 -64.372 1.00 47.00 180 SER A N 1
ATOM 1462 C CA . SER A 1 180 ? 24.076 -11.312 -64.834 1.00 47.00 180 SER A CA 1
ATOM 1463 C C . SER A 1 180 ? 22.623 -11.170 -65.298 1.00 47.00 180 SER A C 1
ATOM 1465 O O . SER A 1 180 ? 22.229 -11.828 -66.255 1.00 47.00 180 SER A O 1
ATOM 1467 N N . VAL A 1 181 ? 21.835 -10.314 -64.639 1.00 40.91 181 VAL A N 1
ATOM 1468 C CA . VAL A 1 181 ? 20.525 -9.862 -65.135 1.00 40.91 181 VAL A CA 1
ATOM 1469 C C . VAL A 1 181 ? 20.285 -8.435 -64.639 1.00 40.91 181 VAL A C 1
ATOM 1471 O O . VAL A 1 181 ? 20.337 -8.169 -63.432 1.00 40.91 181 VAL A O 1
ATOM 1474 N N . GLU A 1 182 ? 20.061 -7.529 -65.586 1.00 49.75 182 GLU A N 1
ATOM 1475 C CA . GLU A 1 182 ? 19.509 -6.197 -65.362 1.00 49.75 182 GLU A CA 1
ATOM 1476 C C . GLU A 1 182 ? 18.076 -6.283 -64.775 1.00 49.75 182 GLU A C 1
ATOM 1478 O O . GLU A 1 182 ? 17.379 -7.284 -64.924 1.00 49.75 182 GLU A O 1
ATOM 1483 N N . ASP A 1 183 ? 17.659 -5.235 -64.058 1.00 50.12 183 ASP A N 1
ATOM 1484 C CA . ASP A 1 183 ? 16.270 -4.890 -63.687 1.00 50.12 183 ASP A CA 1
ATOM 1485 C C . ASP A 1 183 ? 15.469 -5.647 -62.597 1.00 50.12 183 ASP A C 1
ATOM 1487 O O . ASP A 1 183 ? 14.315 -5.298 -62.353 1.00 50.12 183 ASP A O 1
ATOM 1491 N N . GLY A 1 184 ? 16.039 -6.581 -61.819 1.00 52.62 184 GLY A N 1
ATOM 1492 C CA . GLY A 1 184 ? 15.251 -7.333 -60.804 1.00 52.62 184 GLY A CA 1
ATOM 1493 C C . GLY A 1 184 ? 15.619 -7.203 -59.312 1.00 52.62 184 GLY A C 1
ATOM 1494 O O . GLY A 1 184 ? 14.850 -7.620 -58.443 1.00 52.62 184 GLY A O 1
ATOM 1495 N N . ARG A 1 185 ? 16.801 -6.677 -58.961 1.00 54.69 185 ARG A N 1
ATOM 1496 C CA . ARG A 1 185 ? 17.405 -6.882 -57.620 1.00 54.69 185 ARG A CA 1
ATOM 1497 C C . ARG A 1 185 ? 16.753 -6.206 -56.395 1.00 54.69 185 ARG A C 1
ATOM 1499 O O . ARG A 1 185 ? 16.861 -6.806 -55.324 1.00 54.69 185 ARG A O 1
ATOM 1506 N N . PRO A 1 186 ? 16.095 -5.031 -56.454 1.00 55.47 186 PRO A N 1
ATOM 1507 C CA . PRO A 1 186 ? 15.573 -4.412 -55.231 1.00 55.47 186 PRO A CA 1
ATOM 1508 C C . PRO A 1 186 ? 14.363 -5.165 -54.654 1.00 55.47 186 PRO A C 1
ATOM 1510 O O . PRO A 1 186 ? 14.201 -5.216 -53.439 1.00 55.47 186 PRO A O 1
ATOM 1513 N N . ILE A 1 187 ? 13.566 -5.834 -55.494 1.00 61.00 187 ILE A N 1
ATOM 1514 C CA . ILE A 1 187 ? 12.316 -6.490 -55.077 1.00 61.00 187 ILE A CA 1
ATOM 1515 C C . ILE A 1 187 ? 12.595 -7.758 -54.257 1.00 61.00 187 ILE A C 1
ATOM 1517 O O . ILE A 1 187 ? 11.973 -7.971 -53.221 1.00 61.00 187 ILE A O 1
ATOM 1521 N N . ALA A 1 188 ? 13.573 -8.576 -54.659 1.00 66.38 188 ALA A N 1
ATOM 1522 C CA . ALA A 1 188 ? 13.884 -9.834 -53.972 1.00 66.38 188 ALA A CA 1
ATOM 1523 C C . ALA A 1 188 ? 14.474 -9.625 -52.562 1.00 66.38 188 ALA A C 1
ATOM 1525 O O . ALA A 1 188 ? 14.201 -10.405 -51.647 1.00 66.38 188 ALA A O 1
ATOM 1526 N N . ILE A 1 189 ? 15.260 -8.560 -52.371 1.00 66.06 189 ILE A N 1
ATOM 1527 C CA . ILE A 1 189 ? 15.842 -8.203 -51.068 1.00 66.06 189 ILE A CA 1
ATOM 1528 C C . ILE A 1 189 ? 14.759 -7.626 -50.147 1.00 66.06 189 ILE A C 1
ATOM 1530 O O . ILE A 1 189 ? 14.657 -8.038 -48.991 1.00 66.06 189 ILE A O 1
ATOM 1534 N N . GLU A 1 190 ? 13.909 -6.735 -50.665 1.00 65.31 190 GLU A N 1
ATOM 1535 C CA . GLU A 1 190 ? 12.758 -6.173 -49.944 1.00 65.31 190 GLU A CA 1
ATOM 1536 C C . GLU A 1 190 ? 11.805 -7.284 -49.468 1.00 65.31 190 GLU A C 1
ATOM 1538 O O . GLU A 1 190 ? 11.379 -7.306 -48.309 1.00 65.31 190 GLU A O 1
ATOM 1543 N N . GLU A 1 191 ? 11.539 -8.266 -50.334 1.00 72.31 191 GLU A N 1
ATOM 1544 C CA . GLU A 1 191 ? 10.659 -9.396 -50.051 1.00 72.31 191 GLU A CA 1
ATOM 1545 C C . GLU A 1 191 ? 11.278 -10.375 -49.037 1.00 72.31 191 GLU A C 1
ATOM 1547 O O . GLU A 1 191 ? 10.578 -10.896 -48.167 1.00 72.31 191 GLU A O 1
ATOM 1552 N N . ALA A 1 192 ? 12.598 -10.588 -49.072 1.00 71.06 192 ALA A N 1
ATOM 1553 C CA . ALA A 1 192 ? 13.312 -11.367 -48.059 1.00 71.06 192 ALA A CA 1
ATOM 1554 C C . ALA A 1 192 ? 13.289 -10.680 -46.681 1.00 71.06 192 ALA A C 1
ATOM 1556 O O . ALA A 1 192 ? 13.036 -11.335 -45.665 1.00 71.06 192 ALA A O 1
ATOM 1557 N N . ILE A 1 193 ? 13.475 -9.356 -46.638 1.00 73.69 193 ILE A N 1
ATOM 1558 C CA . ILE A 1 193 ? 13.379 -8.553 -45.410 1.00 73.69 193 ILE A CA 1
ATOM 1559 C C . ILE A 1 193 ? 11.945 -8.573 -44.866 1.00 73.69 193 ILE A C 1
ATOM 1561 O O . ILE A 1 193 ? 11.747 -8.746 -43.661 1.00 73.69 193 ILE A O 1
ATOM 1565 N N . HIS A 1 194 ? 10.938 -8.452 -45.736 1.00 74.69 194 HIS A N 1
ATOM 1566 C CA . HIS A 1 194 ? 9.529 -8.526 -45.349 1.00 74.69 194 HIS A CA 1
ATOM 1567 C C . HIS A 1 194 ? 9.166 -9.905 -44.797 1.00 74.69 194 HIS A C 1
ATOM 1569 O O . HIS A 1 194 ? 8.587 -9.980 -43.714 1.00 74.69 194 HIS A O 1
ATOM 1575 N N . ARG A 1 195 ? 9.582 -10.994 -45.459 1.00 75.44 195 ARG A N 1
ATOM 1576 C CA . ARG A 1 195 ? 9.393 -12.367 -44.959 1.00 75.44 195 ARG A CA 1
ATOM 1577 C C . ARG A 1 195 ? 10.049 -12.564 -43.593 1.00 75.44 195 ARG A C 1
ATOM 1579 O O . ARG A 1 195 ? 9.410 -13.065 -42.666 1.00 75.44 195 ARG A O 1
ATOM 1586 N N . HIS A 1 196 ? 11.291 -12.112 -43.425 1.00 77.00 196 HIS A N 1
ATOM 1587 C CA . HIS A 1 196 ? 11.997 -12.234 -42.150 1.00 77.00 196 HIS A CA 1
ATOM 1588 C C . HIS A 1 196 ? 11.305 -11.428 -41.039 1.00 77.00 196 HIS A C 1
ATOM 1590 O O . HIS A 1 196 ? 11.072 -11.939 -39.945 1.00 77.00 196 HIS A O 1
ATOM 1596 N N . ARG A 1 197 ? 10.854 -10.206 -41.347 1.00 73.06 197 ARG A N 1
ATOM 1597 C CA . ARG A 1 197 ? 10.077 -9.361 -40.432 1.00 73.06 197 ARG A CA 1
ATOM 1598 C C . ARG A 1 197 ? 8.730 -9.986 -40.061 1.00 73.06 197 ARG A C 1
ATOM 1600 O O . ARG A 1 197 ? 8.341 -9.908 -38.899 1.00 73.06 197 ARG A O 1
ATOM 1607 N N . THR A 1 198 ? 8.031 -10.631 -40.998 1.00 79.12 198 THR A N 1
ATOM 1608 C CA . THR A 1 198 ? 6.770 -11.332 -40.702 1.00 79.12 198 THR A CA 1
ATOM 1609 C C . THR A 1 198 ? 6.979 -12.533 -39.791 1.00 79.12 198 THR A C 1
ATOM 1611 O O . THR A 1 198 ? 6.216 -12.697 -38.845 1.00 79.12 198 THR A O 1
ATOM 1614 N N . VAL A 1 199 ? 8.043 -13.314 -40.002 1.00 78.94 199 VAL A N 1
ATOM 1615 C CA . VAL A 1 199 ? 8.362 -14.480 -39.164 1.00 78.94 199 VAL A CA 1
ATOM 1616 C C . VAL A 1 199 ? 8.734 -14.043 -37.747 1.00 78.94 199 VAL A C 1
ATOM 1618 O O . VAL A 1 199 ? 8.201 -14.589 -36.783 1.00 78.94 199 VAL A O 1
ATOM 1621 N N . ILE A 1 200 ? 9.583 -13.020 -37.602 1.00 77.50 200 ILE A N 1
ATOM 1622 C CA . ILE A 1 200 ? 9.944 -12.469 -36.286 1.00 77.50 200 ILE A CA 1
ATOM 1623 C C . ILE A 1 200 ? 8.704 -11.911 -35.583 1.00 77.50 200 ILE A C 1
ATOM 1625 O O . ILE A 1 200 ? 8.467 -12.223 -34.418 1.00 77.50 200 ILE A O 1
ATOM 1629 N N . ASN A 1 201 ? 7.868 -11.141 -36.284 1.00 81.94 201 ASN A N 1
ATOM 1630 C CA . ASN A 1 201 ? 6.629 -10.613 -35.714 1.00 81.94 201 ASN A CA 1
ATOM 1631 C C . ASN A 1 201 ? 5.679 -11.733 -35.277 1.00 81.94 201 ASN A C 1
ATOM 1633 O O . ASN A 1 201 ? 5.068 -11.640 -34.217 1.00 81.94 201 ASN A O 1
ATOM 1637 N N . GLU A 1 202 ? 5.570 -12.813 -36.046 1.00 87.31 202 GLU A N 1
ATOM 1638 C CA . GLU A 1 202 ? 4.728 -13.953 -35.697 1.00 87.31 202 GLU A CA 1
ATOM 1639 C C . GLU A 1 202 ? 5.268 -14.713 -34.472 1.00 87.31 202 GLU A C 1
ATOM 1641 O O . GLU A 1 202 ? 4.499 -15.134 -33.605 1.00 87.31 202 GLU A O 1
ATOM 1646 N N . GLN A 1 203 ? 6.591 -14.849 -34.352 1.00 86.50 203 GLN A N 1
ATOM 1647 C CA . GLN A 1 203 ? 7.247 -15.407 -33.167 1.00 86.50 203 GLN A CA 1
ATOM 1648 C C . GLN A 1 203 ? 7.025 -14.526 -31.930 1.00 86.50 203 GLN A C 1
ATOM 1650 O O . GLN A 1 203 ? 6.652 -15.041 -30.875 1.00 86.50 203 GLN A O 1
ATOM 1655 N N . VAL A 1 204 ? 7.166 -13.205 -32.066 1.00 87.88 204 VAL A N 1
ATOM 1656 C CA . VAL A 1 204 ? 6.905 -12.231 -30.994 1.00 87.88 204 VAL A CA 1
ATOM 1657 C C . VAL A 1 204 ? 5.437 -12.270 -30.571 1.00 87.88 204 VAL A C 1
ATOM 1659 O O . VAL A 1 204 ? 5.150 -12.341 -29.381 1.00 87.88 204 VAL A O 1
ATOM 1662 N N . LEU A 1 205 ? 4.493 -12.316 -31.513 1.00 87.69 205 LEU A N 1
ATOM 1663 C CA . LEU A 1 205 ? 3.063 -12.423 -31.211 1.00 87.69 205 LEU A CA 1
ATOM 1664 C C . LEU A 1 205 ? 2.703 -13.762 -30.551 1.00 87.69 205 LEU A C 1
ATOM 1666 O O . LEU A 1 205 ? 1.884 -13.788 -29.631 1.00 87.69 205 LEU A O 1
ATOM 1670 N N . ARG A 1 206 ? 3.324 -14.879 -30.959 1.00 89.06 206 ARG A N 1
ATOM 1671 C CA . ARG A 1 206 ? 3.183 -16.167 -30.250 1.00 89.06 206 ARG A CA 1
ATOM 1672 C C . ARG A 1 206 ? 3.717 -16.081 -28.826 1.00 89.06 206 ARG A C 1
ATOM 1674 O O . ARG A 1 206 ? 3.079 -16.609 -27.916 1.00 89.06 206 ARG A O 1
ATOM 1681 N N . TYR A 1 207 ? 4.862 -15.431 -28.637 1.00 87.50 207 TYR A N 1
ATOM 1682 C CA . TYR A 1 207 ? 5.471 -15.251 -27.326 1.00 87.50 207 TYR A CA 1
ATOM 1683 C C . TYR A 1 207 ? 4.608 -14.369 -26.418 1.00 87.50 207 TYR A C 1
ATOM 1685 O O . TYR A 1 207 ? 4.341 -14.759 -25.286 1.00 87.50 207 TYR A O 1
ATOM 1693 N N . ILE A 1 208 ? 4.071 -13.261 -26.936 1.00 89.69 208 ILE A N 1
ATOM 1694 C CA . ILE A 1 208 ? 3.116 -12.395 -26.230 1.00 89.69 208 ILE A CA 1
ATOM 1695 C C . ILE A 1 208 ? 1.888 -13.200 -25.799 1.00 89.69 208 ILE A C 1
ATOM 1697 O O . ILE A 1 208 ? 1.596 -13.254 -24.612 1.00 89.69 208 ILE A O 1
ATOM 1701 N N . ARG A 1 209 ? 1.239 -13.936 -26.710 1.00 91.00 209 ARG A N 1
ATOM 1702 C CA . ARG A 1 209 ? 0.071 -14.773 -26.364 1.00 91.00 209 ARG A CA 1
ATOM 1703 C C . ARG A 1 209 ? 0.388 -15.881 -25.357 1.00 91.00 209 ARG A C 1
ATOM 1705 O O . ARG A 1 209 ? -0.505 -16.358 -24.658 1.00 91.00 209 ARG A O 1
ATOM 1712 N N . ASN A 1 210 ? 1.629 -16.369 -25.329 1.00 94.75 210 ASN A N 1
ATOM 1713 C CA . ASN A 1 210 ? 2.089 -17.342 -24.337 1.00 94.75 210 ASN A CA 1
ATOM 1714 C C . ASN A 1 210 ? 2.262 -16.669 -22.969 1.00 94.75 210 ASN A C 1
ATOM 1716 O O . ASN A 1 210 ? 1.750 -17.176 -21.974 1.00 94.75 210 ASN A O 1
ATOM 1720 N N . LEU A 1 211 ? 2.906 -15.501 -22.931 1.00 87.81 211 LEU A N 1
ATOM 1721 C CA . LEU A 1 211 ? 3.038 -14.696 -21.721 1.00 87.81 211 LEU A CA 1
ATOM 1722 C C . LEU A 1 211 ? 1.678 -14.276 -21.167 1.00 87.81 211 LEU A C 1
ATOM 1724 O O . LEU A 1 211 ? 1.461 -14.443 -19.977 1.00 87.81 211 LEU A O 1
ATOM 1728 N N . GLU A 1 212 ? 0.748 -13.830 -22.008 1.00 87.75 212 GLU A N 1
ATOM 1729 C CA . GLU A 1 212 ? -0.624 -13.489 -21.616 1.00 87.75 212 GLU A CA 1
ATOM 1730 C C . GLU A 1 212 ? -1.332 -14.685 -20.971 1.00 87.75 212 GLU A C 1
ATOM 1732 O O . GLU A 1 212 ? -1.889 -14.552 -19.887 1.00 87.75 212 GLU A O 1
ATOM 1737 N N . ARG A 1 213 ? -1.233 -15.887 -21.560 1.00 91.50 213 ARG A N 1
ATOM 1738 C CA . ARG A 1 213 ? -1.775 -17.116 -20.952 1.00 91.50 213 ARG A CA 1
ATOM 1739 C C . ARG A 1 213 ? -1.099 -17.469 -19.630 1.00 91.50 213 ARG A C 1
ATOM 1741 O O . ARG A 1 213 ? -1.769 -17.907 -18.702 1.00 91.50 213 ARG A O 1
ATOM 1748 N N . ARG A 1 214 ? 0.220 -17.301 -19.524 1.00 85.81 214 ARG A N 1
ATOM 1749 C CA . ARG A 1 214 ? 0.961 -17.571 -18.282 1.00 85.81 214 ARG A CA 1
ATOM 1750 C C . ARG A 1 214 ? 0.601 -16.576 -17.186 1.00 85.81 214 ARG A C 1
ATOM 1752 O O . ARG A 1 214 ? 0.396 -17.002 -16.057 1.00 85.81 214 ARG A O 1
ATOM 1759 N N . VAL A 1 215 ? 0.496 -15.293 -17.518 1.00 83.81 215 VAL A N 1
ATOM 1760 C CA . VAL A 1 215 ? 0.029 -14.237 -16.613 1.00 83.81 215 VAL A CA 1
ATOM 1761 C C . VAL A 1 215 ? -1.395 -14.543 -16.170 1.00 83.81 215 VAL A C 1
ATOM 1763 O O . VAL A 1 215 ? -1.637 -14.591 -14.977 1.00 83.81 215 VAL A O 1
ATOM 1766 N N . GLN A 1 216 ? -2.287 -14.915 -17.087 1.00 85.44 216 GLN A N 1
ATOM 1767 C CA . GLN A 1 216 ? -3.660 -15.296 -16.758 1.00 85.44 216 GLN A CA 1
ATOM 1768 C C . GLN A 1 216 ? -3.731 -16.511 -15.813 1.00 85.44 216 GLN A C 1
ATOM 1770 O O . GLN A 1 216 ? -4.518 -16.514 -14.874 1.00 85.44 216 GLN A O 1
ATOM 1775 N N . VAL A 1 217 ? -2.875 -17.525 -15.994 1.00 81.25 217 VAL A N 1
ATOM 1776 C CA . VAL A 1 217 ? -2.774 -18.674 -15.068 1.00 81.25 217 VAL A CA 1
ATOM 1777 C C . VAL A 1 217 ? -2.216 -18.263 -13.702 1.00 81.25 217 VAL A C 1
ATOM 1779 O O . VAL A 1 217 ? -2.638 -18.805 -12.682 1.00 81.25 217 VAL A O 1
ATOM 1782 N N . LEU A 1 218 ? -1.269 -17.325 -13.668 1.00 70.56 218 LEU A N 1
ATOM 1783 C CA . LEU A 1 218 ? -0.698 -16.794 -12.429 1.00 70.56 218 LEU A CA 1
ATOM 1784 C C . LEU A 1 218 ? -1.676 -15.861 -11.699 1.00 70.56 218 LEU A C 1
ATOM 1786 O O . LEU A 1 218 ? -1.688 -15.849 -10.477 1.00 70.56 218 LEU A O 1
ATOM 1790 N N . GLU A 1 219 ? -2.534 -15.149 -12.426 1.00 70.69 219 GLU A N 1
ATOM 1791 C CA . GLU A 1 219 ? -3.614 -14.315 -11.888 1.00 70.69 219 GLU A CA 1
ATOM 1792 C C . GLU A 1 219 ? -4.813 -15.155 -11.416 1.00 70.69 219 GLU A C 1
ATOM 1794 O O . GLU A 1 219 ? -5.488 -14.786 -10.458 1.00 70.69 219 GLU A O 1
ATOM 1799 N N . MET A 1 220 ? -5.059 -16.316 -12.039 1.00 65.25 220 MET A N 1
ATOM 1800 C CA . MET A 1 220 ? -6.069 -17.295 -11.608 1.00 65.25 220 MET A CA 1
ATOM 1801 C C . MET A 1 220 ? -5.626 -18.151 -10.413 1.00 65.25 220 MET A C 1
ATOM 1803 O O . MET A 1 220 ? -6.461 -18.821 -9.807 1.00 65.25 220 MET A O 1
ATOM 1807 N N . LYS A 1 221 ? -4.337 -18.141 -10.057 1.00 53.31 221 LYS A N 1
ATOM 1808 C CA . LYS A 1 221 ? -3.823 -18.755 -8.829 1.00 53.31 221 LYS A CA 1
ATOM 1809 C C . LYS A 1 221 ? -3.660 -17.677 -7.754 1.00 53.31 221 LYS A C 1
ATOM 1811 O O . LYS A 1 221 ? -2.595 -17.064 -7.684 1.00 53.31 221 LYS A O 1
ATOM 1816 N N . PRO A 1 222 ? -4.651 -17.450 -6.874 1.00 49.56 222 PRO A N 1
ATOM 1817 C CA . PRO A 1 222 ? -4.370 -16.702 -5.665 1.00 49.56 222 PRO A CA 1
ATOM 1818 C C . PRO A 1 222 ? -3.388 -17.537 -4.828 1.00 49.56 222 PRO A C 1
ATOM 1820 O O . PRO A 1 222 ? -3.692 -18.662 -4.446 1.00 49.56 222 PRO A O 1
ATOM 1823 N N . GLY A 1 223 ? -2.186 -17.002 -4.615 1.00 54.62 223 GLY A N 1
ATOM 1824 C CA . GLY A 1 223 ? -1.296 -17.344 -3.505 1.00 54.62 223 GLY A CA 1
ATOM 1825 C C . GLY A 1 223 ? -1.006 -18.828 -3.259 1.00 54.62 223 GLY A C 1
ATOM 1826 O O . GLY A 1 223 ? -1.546 -19.434 -2.343 1.00 54.62 223 GLY A O 1
ATOM 1827 N N . GLN A 1 224 ? -0.015 -19.372 -3.958 1.00 45.22 224 GLN A N 1
ATOM 1828 C CA . GLN A 1 224 ? 0.838 -20.418 -3.388 1.00 45.22 224 GLN A CA 1
ATOM 1829 C C . GLN A 1 224 ? 2.280 -19.939 -3.511 1.00 45.22 224 GLN A C 1
ATOM 1831 O O . GLN A 1 224 ? 2.968 -20.319 -4.449 1.00 45.22 224 GLN A O 1
ATOM 1836 N N . ASN A 1 225 ? 2.650 -18.967 -2.669 1.00 42.88 225 ASN A N 1
ATOM 1837 C CA . ASN A 1 225 ? 4.005 -18.690 -2.164 1.00 42.88 225 ASN A CA 1
ATOM 1838 C C . ASN A 1 225 ? 4.014 -17.356 -1.400 1.00 42.88 225 ASN A C 1
ATOM 1840 O O . ASN A 1 225 ? 4.688 -16.413 -1.797 1.00 42.88 225 ASN A O 1
ATOM 1844 N N . SER A 1 226 ? 3.238 -17.288 -0.318 1.00 36.88 226 SER A N 1
ATOM 1845 C CA . SER A 1 226 ? 3.552 -16.522 0.898 1.00 36.88 226 SER A CA 1
ATOM 1846 C C . SER A 1 226 ? 2.359 -16.639 1.847 1.00 36.88 226 SER A C 1
ATOM 1848 O O . SER A 1 226 ? 1.336 -16.008 1.612 1.00 36.88 226 SER A O 1
ATOM 1850 N N . VAL A 1 227 ? 2.511 -17.546 2.813 1.00 40.59 227 VAL A N 1
ATOM 1851 C CA . VAL A 1 227 ? 2.001 -17.555 4.197 1.00 40.59 227 VAL A CA 1
ATOM 1852 C C . VAL A 1 227 ? 0.660 -16.856 4.478 1.00 40.59 227 VAL A C 1
ATOM 1854 O O . VAL A 1 227 ? 0.509 -15.658 4.275 1.00 40.59 227 VAL A O 1
ATOM 1857 N N . GLU A 1 228 ? -0.266 -17.671 4.992 1.00 41.75 228 GLU A N 1
ATOM 1858 C CA . GLU A 1 228 ? -1.371 -17.357 5.909 1.00 41.75 228 GLU A CA 1
ATOM 1859 C C . GLU A 1 228 ? -1.453 -15.906 6.413 1.00 41.75 228 GLU A C 1
ATOM 1861 O O . GLU A 1 228 ? -0.569 -15.466 7.135 1.00 41.75 228 GLU A O 1
ATOM 1866 N N . GLU A 1 229 ? -2.570 -15.223 6.138 1.00 34.62 229 GLU A N 1
ATOM 1867 C CA . GLU A 1 229 ? -3.375 -14.594 7.196 1.00 34.62 229 GLU A CA 1
ATOM 1868 C C . GLU A 1 229 ? -4.747 -14.124 6.676 1.00 34.62 229 GLU A C 1
ATOM 1870 O O . GLU A 1 229 ? -4.866 -13.378 5.707 1.00 34.62 229 GLU A O 1
ATOM 1875 N N . ALA A 1 230 ? -5.783 -14.601 7.372 1.00 32.50 230 ALA A N 1
ATOM 1876 C CA . ALA A 1 230 ? -7.124 -14.034 7.501 1.00 32.50 230 ALA A CA 1
ATOM 1877 C C . ALA A 1 230 ? -7.961 -13.801 6.225 1.00 32.50 230 ALA A C 1
ATOM 1879 O O . ALA A 1 230 ? -8.196 -12.679 5.776 1.00 32.50 230 ALA A O 1
ATOM 1880 N N . ALA A 1 231 ? -8.594 -14.875 5.754 1.00 37.88 231 ALA A N 1
ATOM 1881 C CA . ALA A 1 231 ? -9.971 -14.756 5.290 1.00 37.88 231 ALA A CA 1
ATOM 1882 C C . ALA A 1 231 ? -10.901 -14.888 6.506 1.00 37.88 231 ALA A C 1
ATOM 1884 O O . ALA A 1 231 ? -10.961 -15.971 7.074 1.00 37.88 231 ALA A O 1
ATOM 1885 N N . ASP A 1 232 ? -11.651 -13.840 6.866 1.00 32.47 232 ASP A N 1
ATOM 1886 C CA . ASP A 1 232 ? -13.101 -14.005 7.027 1.00 32.47 232 ASP A CA 1
ATOM 1887 C C . ASP A 1 232 ? -13.883 -12.676 6.978 1.00 32.47 232 ASP A C 1
ATOM 1889 O O . ASP A 1 232 ? -13.587 -11.697 7.656 1.00 32.47 232 ASP A O 1
ATOM 1893 N N . SER A 1 233 ? -14.926 -12.714 6.151 1.00 35.09 233 SER A N 1
ATOM 1894 C CA . SER A 1 233 ? -16.202 -12.004 6.238 1.00 35.09 233 SER A CA 1
ATOM 1895 C C . SER A 1 233 ? -16.253 -10.555 6.730 1.00 35.09 233 SER A C 1
ATOM 1897 O O . SER A 1 233 ? -16.466 -10.273 7.908 1.00 35.09 233 SER A O 1
ATOM 1899 N N . ARG A 1 234 ? -16.466 -9.658 5.760 1.00 32.91 234 ARG A N 1
ATOM 1900 C CA . ARG A 1 234 ? -17.744 -8.930 5.698 1.00 32.91 234 ARG A CA 1
ATOM 1901 C C . ARG A 1 234 ? -18.104 -8.531 4.267 1.00 32.91 234 ARG A C 1
ATOM 1903 O O . ARG A 1 234 ? -17.302 -7.999 3.508 1.00 32.91 234 ARG A O 1
ATOM 1910 N N . ARG A 1 235 ? -19.345 -8.860 3.907 1.00 38.53 235 ARG A N 1
ATOM 1911 C CA . ARG A 1 235 ? -20.015 -8.515 2.652 1.00 38.53 235 ARG A CA 1
ATOM 1912 C C . ARG A 1 235 ? -19.961 -7.015 2.385 1.00 38.53 235 ARG A C 1
ATOM 1914 O O . ARG A 1 235 ? -20.259 -6.231 3.274 1.00 38.53 235 ARG A O 1
ATOM 1921 N N . GLY A 1 236 ? -19.827 -6.697 1.101 1.00 37.72 236 GLY A N 1
ATOM 1922 C CA . GLY A 1 236 ? -20.561 -5.600 0.490 1.00 37.72 236 GLY A CA 1
ATOM 1923 C C . GLY A 1 236 ? -19.913 -4.238 0.632 1.00 37.72 236 GLY A C 1
ATOM 1924 O O . GLY A 1 236 ? -20.322 -3.453 1.464 1.00 37.72 236 GLY A O 1
ATOM 1925 N N . GLU A 1 237 ? -19.040 -3.911 -0.312 1.00 30.36 237 GLU A N 1
ATOM 1926 C CA . GLU A 1 237 ? -19.079 -2.595 -0.935 1.00 30.36 237 GLU A CA 1
ATOM 1927 C C . GLU A 1 237 ? -18.420 -2.695 -2.305 1.00 30.36 237 GLU A C 1
ATOM 1929 O O . GLU A 1 237 ? -17.285 -3.151 -2.461 1.00 30.36 237 GLU A O 1
ATOM 1934 N N . ARG A 1 238 ? -19.178 -2.314 -3.340 1.00 36.25 238 ARG A N 1
ATOM 1935 C CA . ARG A 1 238 ? -18.600 -1.996 -4.643 1.00 36.25 238 ARG A CA 1
ATOM 1936 C C . ARG A 1 238 ? -17.475 -1.007 -4.367 1.00 36.25 238 ARG A C 1
ATOM 1938 O O . ARG A 1 238 ? -17.758 0.075 -3.864 1.00 36.25 238 ARG A O 1
ATOM 1945 N N . ARG A 1 239 ? -16.231 -1.361 -4.705 1.00 34.56 239 ARG A N 1
ATOM 1946 C CA . ARG A 1 239 ? -15.138 -0.385 -4.757 1.00 34.56 239 ARG A CA 1
ATOM 1947 C C . ARG A 1 239 ? -15.649 0.810 -5.568 1.00 34.56 239 ARG A C 1
ATOM 1949 O O . ARG A 1 239 ? -15.949 0.617 -6.751 1.00 34.56 239 ARG A O 1
ATOM 1956 N N . PRO A 1 240 ? -15.775 2.018 -4.997 1.00 34.44 240 PRO A N 1
ATOM 1957 C CA . PRO A 1 240 ? -15.879 3.185 -5.841 1.00 34.44 240 PRO A CA 1
ATOM 1958 C C . PRO A 1 240 ? -14.572 3.221 -6.628 1.00 34.44 240 PRO A C 1
ATOM 1960 O O . PRO A 1 240 ? -13.489 3.092 -6.050 1.00 34.44 240 PRO A O 1
ATOM 1963 N N . ALA A 1 241 ? -14.659 3.356 -7.948 1.00 40.19 241 ALA A N 1
ATOM 1964 C CA . ALA A 1 241 ? -13.543 3.871 -8.718 1.00 40.19 241 ALA A CA 1
ATOM 1965 C C . ALA A 1 241 ? -13.228 5.245 -8.119 1.00 40.19 241 ALA A C 1
ATOM 1967 O O . ALA A 1 241 ? -13.928 6.219 -8.387 1.00 40.19 241 ALA A O 1
ATOM 1968 N N . LEU A 1 242 ? -12.262 5.298 -7.203 1.00 36.12 242 LEU A N 1
ATOM 1969 C CA . LEU A 1 242 ? -11.877 6.547 -6.579 1.00 36.12 242 LEU A CA 1
ATOM 1970 C C . LEU A 1 242 ? -11.225 7.399 -7.669 1.00 36.12 242 LEU A C 1
ATOM 1972 O O . LEU A 1 242 ? -10.234 6.965 -8.266 1.00 36.12 242 LEU A O 1
ATOM 1976 N N . PRO A 1 243 ? -11.746 8.604 -7.949 1.00 42.84 243 PRO A N 1
ATOM 1977 C CA . PRO A 1 243 ? -11.134 9.529 -8.880 1.00 42.84 243 PRO A CA 1
ATOM 1978 C C . PRO A 1 243 ? -9.974 10.219 -8.162 1.00 42.84 243 PRO A C 1
ATOM 1980 O O . PRO A 1 243 ? -9.969 11.430 -7.964 1.00 42.84 243 PRO A O 1
ATOM 1983 N N . TYR A 1 244 ? -8.962 9.454 -7.756 1.00 41.12 244 TYR A N 1
ATOM 1984 C CA . TYR A 1 244 ? -7.688 10.039 -7.382 1.00 41.12 244 TYR A CA 1
ATOM 1985 C C . TYR A 1 244 ? -6.906 10.313 -8.660 1.00 41.12 244 TYR A C 1
ATOM 1987 O O . TYR A 1 244 ? -5.933 9.642 -8.996 1.00 41.12 244 TYR A O 1
ATOM 1995 N N . LEU A 1 245 ? -7.293 11.399 -9.327 1.00 40.38 245 LEU A N 1
ATOM 1996 C CA . LEU A 1 245 ? -6.321 12.307 -9.918 1.00 40.38 245 LEU A CA 1
ATOM 1997 C C . LEU A 1 245 ? -5.446 12.862 -8.778 1.00 40.38 245 LEU A C 1
ATOM 1999 O O . LEU A 1 245 ? -5.476 14.049 -8.459 1.00 40.38 245 LEU A O 1
ATOM 2003 N N . LEU A 1 246 ? -4.621 12.003 -8.172 1.00 38.34 246 LEU A N 1
ATOM 2004 C CA . LEU A 1 246 ? -3.334 12.435 -7.657 1.00 38.34 246 LEU A CA 1
ATOM 2005 C C . LEU A 1 246 ? -2.556 12.844 -8.902 1.00 38.34 246 LEU A C 1
ATOM 2007 O O . LEU A 1 246 ? -1.879 12.054 -9.553 1.00 38.34 246 LEU A O 1
ATOM 2011 N N . ARG A 1 247 ? -2.745 14.108 -9.280 1.00 39.38 247 ARG A N 1
ATOM 2012 C CA . ARG A 1 247 ? -1.832 14.862 -10.121 1.00 39.38 247 ARG A CA 1
ATOM 2013 C C . ARG A 1 247 ? -0.495 14.831 -9.392 1.00 39.38 247 ARG A C 1
ATOM 2015 O O . ARG A 1 247 ? -0.194 15.710 -8.592 1.00 39.38 247 ARG A O 1
ATOM 2022 N N . TRP A 1 248 ? 0.276 13.776 -9.631 1.00 38.91 248 TRP A N 1
ATOM 2023 C CA . TRP A 1 248 ? 1.668 13.694 -9.239 1.00 38.91 248 TRP A CA 1
ATOM 2024 C C . TRP A 1 248 ? 2.376 14.796 -10.019 1.00 38.91 248 TRP A C 1
ATOM 2026 O O . TRP A 1 248 ? 2.692 14.643 -11.199 1.00 38.91 248 TRP A O 1
ATOM 2036 N N . LYS A 1 249 ? 2.548 15.961 -9.388 1.00 34.25 249 LYS A N 1
ATOM 2037 C CA . LYS A 1 249 ? 3.525 16.941 -9.846 1.00 34.25 249 LYS A CA 1
ATOM 2038 C C . LYS A 1 249 ? 4.864 16.207 -9.800 1.00 34.25 249 LYS A C 1
ATOM 2040 O O . LYS A 1 249 ? 5.382 15.940 -8.723 1.00 34.25 249 LYS A O 1
ATOM 2045 N N . MET A 1 250 ? 5.375 15.808 -10.965 1.00 40.25 250 MET A N 1
ATOM 2046 C CA . MET A 1 250 ? 6.813 15.637 -11.119 1.00 40.25 250 MET A CA 1
ATOM 2047 C C . MET A 1 250 ? 7.417 16.963 -10.670 1.00 40.25 250 MET A C 1
ATOM 2049 O O . MET A 1 250 ? 7.140 17.985 -11.297 1.00 40.25 250 MET A O 1
ATOM 2053 N N . ASP A 1 251 ? 8.140 16.951 -9.554 1.00 37.84 251 ASP A N 1
ATOM 2054 C CA . ASP A 1 251 ? 8.935 18.097 -9.138 1.00 37.84 251 ASP A CA 1
ATOM 2055 C C . ASP A 1 251 ? 9.783 18.568 -10.324 1.00 37.84 251 ASP A C 1
ATOM 2057 O O . ASP A 1 251 ? 10.304 17.751 -11.097 1.00 37.84 251 ASP A O 1
ATOM 2061 N N . ASP A 1 252 ? 9.822 19.888 -10.496 1.00 36.72 252 ASP A N 1
ATOM 2062 C CA . ASP A 1 252 ? 10.330 20.570 -11.679 1.00 36.72 252 ASP A CA 1
ATOM 2063 C C . ASP A 1 252 ? 11.689 20.005 -12.134 1.00 36.72 252 ASP A C 1
ATOM 2065 O O . ASP A 1 252 ? 12.608 19.848 -11.320 1.00 36.72 252 ASP A O 1
ATOM 2069 N N . PRO A 1 253 ? 11.881 19.715 -13.436 1.00 43.47 253 PRO A N 1
ATOM 2070 C CA . PRO A 1 253 ? 13.215 19.459 -13.945 1.00 43.47 253 PRO A CA 1
ATOM 2071 C C . PRO A 1 253 ? 14.050 20.730 -13.747 1.00 43.47 253 PRO A C 1
ATOM 2073 O O . PRO A 1 253 ? 13.749 21.776 -14.322 1.00 43.47 253 PRO A O 1
ATOM 2076 N N . LEU A 1 254 ? 15.102 20.624 -12.928 1.00 37.12 254 LEU A N 1
ATOM 2077 C CA . LEU A 1 254 ? 16.156 21.635 -12.805 1.00 37.12 254 LEU A CA 1
ATOM 2078 C C . LEU A 1 254 ? 16.556 22.151 -14.200 1.00 37.12 254 LEU A C 1
ATOM 2080 O O . LEU A 1 254 ? 16.607 21.358 -15.149 1.00 37.12 254 LEU A O 1
ATOM 2084 N N . PRO A 1 255 ? 16.852 23.453 -14.353 1.00 37.59 255 PRO A N 1
ATOM 2085 C CA . PRO A 1 255 ? 16.992 24.065 -15.662 1.00 37.59 255 PRO A CA 1
ATOM 2086 C C . PRO A 1 255 ? 18.268 23.557 -16.338 1.00 37.59 255 PRO A C 1
ATOM 2088 O O . PRO A 1 255 ? 19.362 24.077 -16.118 1.00 37.59 255 PRO A O 1
ATOM 2091 N N . LEU A 1 256 ? 18.140 22.552 -17.209 1.00 35.53 256 LEU A N 1
ATOM 2092 C CA . LEU A 1 256 ? 19.157 22.304 -18.219 1.00 35.53 256 LEU A CA 1
ATOM 2093 C C . LEU A 1 256 ? 19.106 23.465 -19.211 1.00 35.53 256 LEU A C 1
ATOM 2095 O O . LEU A 1 256 ? 18.116 23.662 -19.920 1.00 35.53 256 LEU A O 1
ATOM 2099 N N . LYS A 1 257 ? 20.193 24.243 -19.225 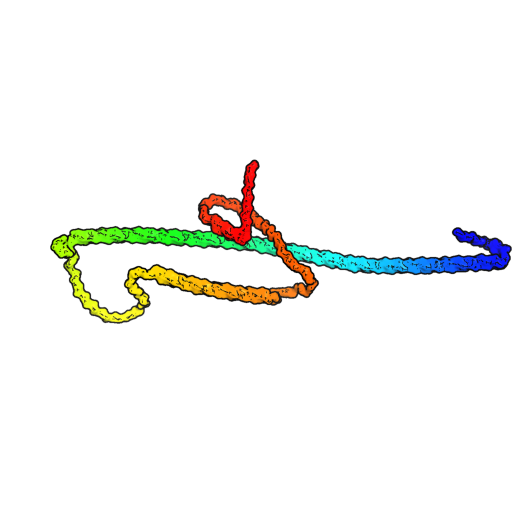1.00 32.66 257 LYS A N 1
ATOM 2100 C CA . LYS A 1 257 ? 20.496 25.263 -20.230 1.00 32.66 257 LYS A CA 1
ATOM 2101 C C . LYS A 1 257 ? 20.071 24.771 -21.615 1.00 32.66 257 LYS A C 1
ATOM 2103 O O . LYS A 1 257 ? 20.527 23.731 -22.085 1.00 32.66 257 LYS A O 1
ATOM 2108 N N . ARG A 1 258 ? 19.204 25.557 -22.260 1.00 37.56 258 ARG A N 1
ATOM 2109 C CA . ARG A 1 258 ? 18.829 25.422 -23.669 1.00 37.56 258 ARG A CA 1
ATOM 2110 C C . ARG A 1 258 ? 20.091 25.292 -24.525 1.00 37.56 258 ARG A C 1
ATOM 2112 O O . ARG A 1 258 ? 20.827 26.262 -24.672 1.00 37.56 258 ARG A O 1
ATOM 2119 N N . GLN A 1 259 ? 20.266 24.146 -25.168 1.00 32.25 259 GLN A N 1
ATOM 2120 C CA . GLN A 1 259 ? 20.900 24.094 -26.478 1.00 32.25 259 GLN A CA 1
ATOM 2121 C C . GLN A 1 259 ? 19.881 23.547 -27.474 1.00 32.25 259 GLN A C 1
ATOM 2123 O O . GLN A 1 259 ? 19.401 22.422 -27.383 1.00 32.25 259 GLN A O 1
ATOM 2128 N N . SER A 1 260 ? 19.489 24.464 -28.353 1.00 42.59 260 SER A N 1
ATOM 2129 C CA . SER A 1 260 ? 18.804 24.293 -29.629 1.00 42.59 260 SER A CA 1
ATOM 2130 C C . SER A 1 260 ? 18.959 22.896 -30.250 1.00 42.59 260 SER A C 1
ATOM 2132 O O . SER A 1 260 ? 20.075 22.483 -30.542 1.00 42.59 260 SER A O 1
ATOM 2134 N N . THR A 1 261 ? 17.837 22.221 -30.521 1.00 38.75 261 THR A N 1
ATOM 2135 C CA . THR A 1 261 ? 17.587 21.407 -31.733 1.00 38.75 261 THR A CA 1
ATOM 2136 C C . THR A 1 261 ? 16.084 21.093 -31.793 1.00 38.75 261 THR A C 1
ATOM 2138 O O . THR A 1 261 ? 15.560 20.211 -31.112 1.00 38.75 261 THR A O 1
ATOM 2141 N N . GLY A 1 262 ? 15.355 21.890 -32.575 1.00 41.59 262 GLY A N 1
ATOM 2142 C CA . GLY A 1 262 ? 13.889 21.966 -32.615 1.00 41.59 262 GLY A CA 1
ATOM 2143 C C . GLY A 1 262 ? 13.154 20.818 -33.313 1.00 41.59 262 GLY A C 1
ATOM 2144 O O . GLY A 1 262 ? 12.132 21.068 -33.935 1.00 41.59 262 GLY A O 1
ATOM 2145 N N . ILE A 1 263 ? 13.629 19.571 -33.228 1.00 41.00 263 ILE A N 1
ATOM 2146 C CA . ILE A 1 263 ? 12.975 18.434 -33.913 1.00 41.00 263 ILE A CA 1
ATOM 2147 C C . ILE A 1 263 ? 12.571 17.311 -32.935 1.00 41.00 263 ILE A C 1
ATOM 2149 O O . ILE A 1 263 ? 11.616 16.582 -33.185 1.00 41.00 263 ILE A O 1
ATOM 2153 N N . ALA A 1 264 ? 13.183 17.224 -31.748 1.00 39.38 264 ALA A N 1
ATOM 2154 C CA . ALA A 1 264 ? 12.898 16.148 -30.789 1.00 39.38 264 ALA A CA 1
ATOM 2155 C C . ALA A 1 264 ? 11.711 16.413 -29.832 1.00 39.38 264 ALA A C 1
ATOM 2157 O O . ALA A 1 264 ? 11.295 15.511 -29.105 1.00 39.38 264 ALA A O 1
ATOM 2158 N N . GLN A 1 265 ? 11.141 17.625 -29.815 1.00 39.75 265 GLN A N 1
ATOM 2159 C CA . GLN A 1 265 ? 10.076 17.978 -28.860 1.00 39.75 265 GLN A CA 1
ATOM 2160 C C . GLN A 1 265 ? 8.693 17.413 -29.226 1.00 39.75 265 GLN A C 1
ATOM 2162 O O . GLN A 1 265 ? 7.868 17.210 -28.337 1.00 39.75 265 GLN A O 1
ATOM 2167 N N . SER A 1 266 ? 8.436 17.094 -30.500 1.00 40.25 266 SER A N 1
ATOM 2168 C CA . SER A 1 266 ? 7.098 16.668 -30.945 1.00 40.25 266 SER A CA 1
ATOM 2169 C C . SER A 1 266 ? 6.757 15.223 -30.540 1.00 40.25 266 SER A C 1
ATOM 2171 O O . SER A 1 266 ? 5.649 14.945 -30.077 1.00 40.25 266 SER A O 1
ATOM 2173 N N . SER A 1 267 ? 7.719 14.297 -30.609 1.00 40.41 267 SER A N 1
ATOM 2174 C CA . SER A 1 267 ? 7.463 12.879 -30.296 1.00 40.41 267 SER A CA 1
ATOM 2175 C C . SER A 1 267 ? 7.421 12.588 -28.793 1.00 40.41 267 SER A C 1
ATOM 2177 O O . SER A 1 267 ? 6.677 11.714 -28.352 1.00 40.41 267 SER A O 1
ATOM 2179 N N . MET A 1 268 ? 8.157 13.355 -27.986 1.00 40.06 268 MET A N 1
ATOM 2180 C CA . MET A 1 268 ? 8.180 13.190 -26.527 1.00 40.06 268 MET A CA 1
ATOM 2181 C C . MET A 1 268 ? 6.905 13.744 -25.864 1.00 40.06 268 MET A C 1
ATOM 2183 O O . MET A 1 268 ? 6.453 13.218 -24.849 1.00 40.06 268 MET A O 1
ATOM 2187 N N . SER A 1 269 ? 6.267 14.743 -26.486 1.00 42.25 269 SER A N 1
ATOM 2188 C CA . SER A 1 269 ? 4.985 15.296 -26.030 1.00 42.25 269 SER A CA 1
ATOM 2189 C C . SER A 1 269 ? 3.818 14.314 -26.226 1.00 42.25 269 SER A C 1
ATOM 2191 O O . SER A 1 269 ? 2.943 14.208 -25.368 1.00 42.25 269 SER A O 1
ATOM 2193 N N . LYS A 1 270 ? 3.840 13.510 -27.300 1.00 42.88 270 LYS A N 1
ATOM 2194 C CA . LYS A 1 270 ? 2.799 12.500 -27.569 1.00 42.88 270 LYS A CA 1
ATOM 2195 C C . LYS A 1 270 ? 2.850 11.304 -26.611 1.00 42.88 270 LYS A C 1
ATOM 2197 O O . LYS A 1 270 ? 1.798 10.807 -26.228 1.00 42.88 270 LYS A O 1
ATOM 2202 N N . TYR A 1 271 ? 4.037 10.890 -26.160 1.00 38.75 271 TYR A N 1
ATOM 2203 C CA . TYR A 1 271 ? 4.164 9.825 -25.153 1.00 38.75 271 TYR A CA 1
ATOM 2204 C C . TYR A 1 271 ? 3.752 10.279 -23.745 1.00 38.75 271 TYR A C 1
ATOM 2206 O O . TYR A 1 271 ? 3.160 9.494 -23.007 1.00 38.75 271 TYR A O 1
ATOM 2214 N N . CYS A 1 272 ? 3.977 11.550 -23.389 1.00 42.69 272 CYS A N 1
ATOM 2215 C CA . CYS A 1 272 ? 3.433 12.117 -22.151 1.00 42.69 272 CYS A CA 1
ATOM 2216 C C . CYS A 1 272 ? 1.901 12.231 -22.192 1.00 42.69 272 CYS A C 1
ATOM 2218 O O . CYS A 1 272 ? 1.248 11.936 -21.199 1.00 42.69 272 CYS A O 1
ATOM 2220 N N . ALA A 1 273 ? 1.303 12.583 -23.334 1.00 43.88 273 ALA A N 1
ATOM 2221 C CA . ALA A 1 273 ? -0.147 12.762 -23.442 1.00 43.88 273 ALA A CA 1
ATOM 2222 C C . ALA A 1 273 ? -0.967 11.475 -23.206 1.00 43.88 273 ALA A C 1
ATOM 2224 O O . ALA A 1 273 ? -2.111 11.571 -22.771 1.00 43.88 273 ALA A O 1
ATOM 2225 N N . ILE A 1 274 ? -0.392 10.289 -23.440 1.00 46.28 274 ILE A N 1
ATOM 2226 C CA . ILE A 1 274 ? -1.083 9.001 -23.238 1.00 46.28 274 ILE A CA 1
ATOM 2227 C C . ILE A 1 274 ? -1.065 8.560 -21.757 1.00 46.28 274 ILE A C 1
ATOM 2229 O O . ILE A 1 274 ? -1.953 7.825 -21.339 1.00 46.28 274 ILE A O 1
ATOM 2233 N N . TYR A 1 275 ? -0.129 9.059 -20.934 1.00 41.22 275 TYR A N 1
ATOM 2234 C CA . TYR A 1 275 ? -0.006 8.682 -19.510 1.00 41.22 275 TYR A CA 1
ATOM 2235 C C . TYR A 1 275 ? 0.038 9.861 -18.515 1.00 41.22 275 TYR A C 1
ATOM 2237 O O . TYR A 1 275 ? 0.291 9.664 -17.328 1.00 41.22 275 TYR A O 1
ATOM 2245 N N . GLY A 1 276 ? -0.247 11.089 -18.951 1.00 37.31 276 GLY A N 1
ATOM 2246 C CA . GLY A 1 276 ? -0.328 12.254 -18.071 1.00 37.31 276 GLY A CA 1
ATOM 2247 C C . GLY A 1 276 ? -0.531 13.561 -18.834 1.00 37.31 276 GLY A C 1
ATOM 2248 O O . GLY A 1 276 ? 0.400 14.121 -19.407 1.00 37.31 276 GLY A O 1
ATOM 2249 N N . THR A 1 277 ? -1.756 14.086 -18.814 1.00 38.44 277 THR A N 1
ATOM 2250 C CA . THR A 1 277 ? -2.124 15.395 -19.377 1.00 38.44 277 THR A CA 1
ATOM 2251 C C . THR A 1 277 ? -1.235 16.528 -18.855 1.00 38.44 277 THR A C 1
ATOM 2253 O O . THR A 1 277 ? -1.263 16.865 -17.671 1.00 38.44 277 THR A O 1
ATOM 2256 N N . TRP A 1 278 ? -0.504 17.170 -19.767 1.00 35.72 278 TRP A N 1
ATOM 2257 C CA . TRP A 1 278 ? 0.235 18.410 -19.538 1.00 35.72 278 TRP A CA 1
ATOM 2258 C C . TRP A 1 278 ? -0.712 19.595 -19.795 1.00 35.72 278 TRP A C 1
ATOM 2260 O O . TRP A 1 278 ? -1.047 19.883 -20.942 1.00 35.72 278 TRP A O 1
ATOM 2270 N N . ARG A 1 279 ? -1.193 20.271 -18.743 1.00 36.69 279 ARG A N 1
ATOM 2271 C CA . ARG A 1 279 ? -1.926 21.546 -18.868 1.00 36.69 279 ARG A CA 1
ATOM 2272 C C . ARG A 1 279 ? -1.014 22.664 -18.364 1.00 36.69 279 ARG A C 1
ATOM 2274 O O . ARG A 1 279 ? -0.850 22.826 -17.157 1.00 36.69 279 ARG A O 1
ATOM 2281 N N . GLY A 1 280 ? -0.376 23.372 -19.293 1.00 34.56 280 GLY A N 1
ATOM 2282 C CA . GLY A 1 280 ? 0.446 24.543 -19.001 1.00 34.56 280 GLY A CA 1
ATOM 2283 C C . GLY A 1 280 ? -0.431 25.752 -18.684 1.00 34.56 280 GLY A C 1
ATOM 2284 O O . GLY A 1 280 ? -1.216 26.179 -19.525 1.00 34.56 280 GLY A O 1
ATOM 2285 N N . GLU A 1 281 ? -0.302 26.297 -17.477 1.00 31.83 281 GLU A N 1
ATOM 2286 C CA . GLU A 1 281 ? -0.780 27.640 -17.143 1.00 31.83 281 GLU A CA 1
ATOM 2287 C C . GLU A 1 281 ? 0.368 28.628 -17.361 1.00 31.83 281 GLU A C 1
ATOM 2289 O O . GLU A 1 281 ? 1.359 28.630 -16.628 1.00 31.83 281 GLU A O 1
ATOM 2294 N N . SER A 1 282 ? 0.229 29.468 -18.384 1.00 36.00 282 SER A N 1
ATOM 2295 C CA . SER A 1 282 ? 1.062 30.649 -18.590 1.00 36.00 282 SER A CA 1
ATOM 2296 C C . SER A 1 282 ? 0.748 31.674 -17.501 1.00 36.00 282 SER A C 1
ATOM 2298 O O . SER A 1 282 ? -0.308 32.303 -17.524 1.00 36.00 282 SER A O 1
ATOM 2300 N N . LYS A 1 283 ? 1.659 31.865 -16.543 1.00 33.88 283 LYS A N 1
ATOM 2301 C CA . LYS A 1 283 ? 1.603 33.018 -15.638 1.00 33.88 283 LYS A CA 1
ATOM 2302 C C . LYS A 1 283 ? 2.230 34.229 -16.327 1.00 33.88 283 LYS A C 1
ATOM 2304 O O . LYS A 1 283 ? 3.432 34.258 -16.567 1.00 33.88 283 LYS A O 1
ATOM 2309 N N . SER A 1 284 ? 1.379 35.201 -16.646 1.00 32.06 284 SER A N 1
ATOM 2310 C CA . SER A 1 284 ? 1.746 36.561 -17.042 1.00 32.06 284 SER A CA 1
ATOM 2311 C C . SER A 1 284 ? 2.292 37.310 -15.826 1.00 32.06 284 SER A C 1
ATOM 2313 O O . SER A 1 284 ? 1.611 37.389 -14.803 1.00 32.06 284 SER A O 1
ATOM 2315 N N . SER A 1 285 ? 3.504 37.851 -15.944 1.00 35.47 285 SER A N 1
ATOM 2316 C CA . SER A 1 285 ? 4.108 38.747 -14.954 1.00 35.47 285 SER A CA 1
ATOM 2317 C C . SER A 1 285 ? 3.308 40.046 -14.803 1.00 35.47 285 SER A C 1
ATOM 2319 O O . SER A 1 285 ? 2.834 40.605 -15.795 1.00 35.47 285 SER A O 1
ATOM 2321 N N . LYS A 1 286 ? 3.211 40.524 -13.561 1.00 35.09 286 LYS A N 1
ATOM 2322 C CA . LYS A 1 286 ? 3.195 41.943 -13.196 1.00 35.09 286 LYS A CA 1
ATOM 2323 C C . LYS A 1 286 ? 4.435 42.199 -12.355 1.00 35.09 286 LYS A C 1
ATOM 2325 O O . LYS A 1 286 ? 4.797 41.266 -11.601 1.00 35.09 286 LYS A O 1
#

Foldseek 3Di:
DPDDDDDPVRLVPDDPVVVVVSVVVVVVVVVVVVVVVVVVVVVVVVVVVVVVVVVVVVVVVVVVVVVVVVVVVVVVVVVVVVVVVVVVVVVVVVVVVVVVVVVVVVVVVVVVVVVVVVVVVVVVVVVVVVVVVVVVVVVVVVQVVQQDPPPRDRPPDPDPDPDPDDDDDDDDDDDDDDDDDPDDPPVVVVVVVVVVVVVVVVVVVVVVVVVVVVVVVVVVDDDDPDDDDDDDDDDDDDPPPPPPPPVPPPPDDDDDPDDDDPPPPPVVVVVCVVPHDDDDDDDDDD

Radius of gyration: 55.68 Å; chains: 1; bounding box: 102×72×182 Å

Secondary structure (DSSP, 8-state):
-PPPPPPHHHHHHS-HHHHHHHHHHHHHHHHHHHHHHHHHHHHHHHHHHHHHHHHHHHHHHHHHHHHHHHHHHHHHHHHHHHHHHHHHHHHHHHHHHHHHHHHHHHHHHHHHHHHHHHHHHHHHHHHHHHHHHHHHHHHHHHHHHTB-TTT--BTT--------------------PPPP-SS-HHHHHHHHHHHHHHHHHHHHHHHHHHHHHHHHHHHSS--SSS-----------PPP----------PPP--------TTTHHHHHHHHHHHS----------

Organism: Ornithodoros erraticus (NCBI:txid265619)

Sequence (286 aa):
MAAPRPSDEELLRSPPQEMLRWLHKAEAENLKVMMDHGAMMREVNRRMQVHLMEIRSLREVNERLQRDSEELRDLCCFLDDDRQKGRKLAREWQRFGRYTASVMRQEVAAYQGKLRGLDIRQQDLLRDNLQLKELCLYLDQERNRHTCPNCGGSLLESRRDDGDGSSSSATNQESPLPPSVEDGRPIAIEEAIHRHRTVINEQVLRYIRNLERRVQVLEMKPGQNSVEEAADSRRGERRPALPYLLRWKMDDPLPLKRQSTGIAQSSMSKYCAIYGTWRGESKSSK